Protein AF-A0A0L9VT84-F1 (afdb_monomer_lite)

Radius of gyration: 63.72 Å; chains: 1; bounding box: 113×49×212 Å

Secondary structure (DSSP, 8-state):
----------PPPPP----------------------------------PPPS----------------------------------PPPP---------TT---TTS-HHHHHHHHHHHHHHHHHHHHHHHHHHHHHHHHHHHHHHHHHHHHHHHHHHHHHHHHHHHHHHHHHHHHHHHHHHHHHHHHHHHHHHHHHHHHHHHHHHHHHHHHHHHHHHHHHHHHHHHHHHHHHHHHHHHHHHHHHHHHHHHHHHHHHHHHHHTT--

Foldseek 3Di:
DDDDDDDDDDDDDDDDPPDDDDDPPPDDDDDDDDDDDDDDDDDDDDDDDDDDDDDPPPPPVDPPPPPPPDPPPPPPDPPPPPPVPPCPDPPPPPPVPPPPVPPPDPPDDVVNVVVVVVVVVVVVVVVVVVVVVVVVVVVVVVVVVVVVVVVVVVVVVVVVVVVVVVVVVVVVVVVVVVVVVVVVVVVVVVVVVVVVVVVVVVVVVVVVVVVVVVVVVVVVVVVVVVVVVVVVVVVVVVVVVVVVVVVVVVVVVVVVVVVVVVVVVDD

pLDDT: mean 76.42, std 23.3, range [37.75, 98.81]

Organism: Phaseolus angularis (NCBI:txid3914)

Structure (mmCIF, N/CA/C/O backbone):
data_AF-A0A0L9VT84-F1
#
_entry.id   AF-A0A0L9VT84-F1
#
loop_
_atom_site.group_PDB
_atom_site.id
_atom_site.type_symbol
_atom_site.label_atom_id
_atom_site.label_alt_id
_atom_site.label_comp_id
_atom_site.label_asym_id
_atom_site.label_entity_id
_atom_site.label_seq_id
_atom_site.pdbx_PDB_ins_code
_atom_site.Cartn_x
_atom_site.Cartn_y
_atom_site.Cartn_z
_atom_site.occupancy
_atom_site.B_iso_or_equiv
_atom_site.auth_seq_id
_atom_site.auth_comp_id
_atom_site.auth_asym_id
_atom_site.auth_atom_id
_atom_site.pdbx_PDB_model_num
ATOM 1 N N . MET A 1 1 ? 41.667 -3.125 53.172 1.00 40.94 1 MET A N 1
ATOM 2 C CA . MET A 1 1 ? 42.489 -2.686 52.025 1.00 40.94 1 MET A CA 1
ATOM 3 C C . MET A 1 1 ? 41.874 -3.314 50.790 1.00 40.94 1 MET A C 1
ATOM 5 O O . MET A 1 1 ? 41.832 -4.529 50.746 1.00 40.94 1 MET A O 1
ATOM 9 N N . THR A 1 2 ? 41.295 -2.641 49.812 1.00 47.47 2 THR A N 1
ATOM 10 C CA . THR A 1 2 ? 41.000 -1.229 49.536 1.00 47.47 2 THR A CA 1
ATOM 11 C C . THR A 1 2 ? 39.891 -1.288 48.487 1.00 47.47 2 THR A C 1
ATOM 13 O O . THR A 1 2 ? 39.959 -2.118 47.582 1.00 47.47 2 THR A O 1
ATOM 16 N N . GLU A 1 3 ? 38.883 -0.442 48.647 1.00 54.06 3 GLU A N 1
ATOM 17 C CA . GLU A 1 3 ? 37.798 -0.213 47.695 1.00 54.06 3 GLU A CA 1
ATOM 18 C C . GLU A 1 3 ? 38.347 0.315 46.366 1.00 54.06 3 GLU A C 1
ATOM 20 O O . GLU A 1 3 ? 39.342 1.043 46.375 1.00 54.06 3 GLU A O 1
ATOM 25 N N . LYS A 1 4 ? 37.663 0.020 45.253 1.00 56.53 4 LYS A N 1
ATOM 26 C CA . LYS A 1 4 ? 37.515 0.967 44.140 1.00 56.53 4 LYS A CA 1
ATOM 27 C C . LYS A 1 4 ? 36.157 0.786 43.469 1.00 56.53 4 LYS A C 1
ATOM 29 O O . LYS A 1 4 ? 35.884 -0.227 42.830 1.00 56.53 4 LYS A O 1
ATOM 34 N N . GLU A 1 5 ? 35.335 1.799 43.694 1.00 53.28 5 GLU A N 1
ATOM 35 C CA . GLU A 1 5 ? 34.178 2.195 42.908 1.00 53.28 5 GLU A CA 1
ATOM 36 C C . GLU A 1 5 ? 34.637 2.639 41.511 1.00 53.28 5 GLU A C 1
ATOM 38 O O . GLU A 1 5 ? 35.676 3.287 41.391 1.00 53.28 5 GLU A O 1
ATOM 43 N N . ASP A 1 6 ? 33.846 2.345 40.480 1.00 57.50 6 ASP A N 1
ATOM 44 C CA . ASP A 1 6 ? 33.900 3.078 39.213 1.00 57.50 6 ASP A CA 1
ATOM 45 C C . ASP A 1 6 ? 32.472 3.477 38.827 1.00 57.50 6 ASP A C 1
ATOM 47 O O . ASP A 1 6 ? 31.636 2.657 38.436 1.00 57.50 6 ASP A O 1
ATOM 51 N N . GLN A 1 7 ? 32.196 4.768 39.011 1.00 49.19 7 GLN A N 1
ATOM 52 C CA . GLN A 1 7 ? 31.015 5.460 38.521 1.00 49.19 7 GLN A CA 1
ATOM 53 C C . GLN A 1 7 ? 31.288 5.911 37.084 1.00 49.19 7 GLN A C 1
ATOM 55 O O . GLN A 1 7 ? 32.148 6.752 36.837 1.00 49.19 7 GLN A O 1
ATOM 60 N N . GLY A 1 8 ? 30.544 5.355 36.130 1.00 55.38 8 GLY A N 1
ATOM 61 C CA . GLY A 1 8 ? 30.508 5.821 34.747 1.00 55.38 8 GLY A CA 1
ATOM 62 C C . GLY A 1 8 ? 29.201 6.551 34.465 1.00 55.38 8 GLY A C 1
ATOM 63 O O . GLY A 1 8 ? 28.243 5.942 33.994 1.00 55.38 8 GLY A O 1
ATOM 64 N N . GLU A 1 9 ? 29.156 7.851 34.753 1.00 48.75 9 GLU A N 1
ATOM 65 C CA . GLU A 1 9 ? 28.099 8.756 34.297 1.00 48.75 9 GLU A CA 1
ATOM 66 C C . GLU A 1 9 ? 28.236 8.992 32.782 1.00 48.75 9 GLU A C 1
ATOM 68 O O . GLU A 1 9 ? 29.100 9.742 32.331 1.00 48.75 9 GLU A O 1
ATOM 73 N N . SER A 1 10 ? 27.366 8.385 31.968 1.00 56.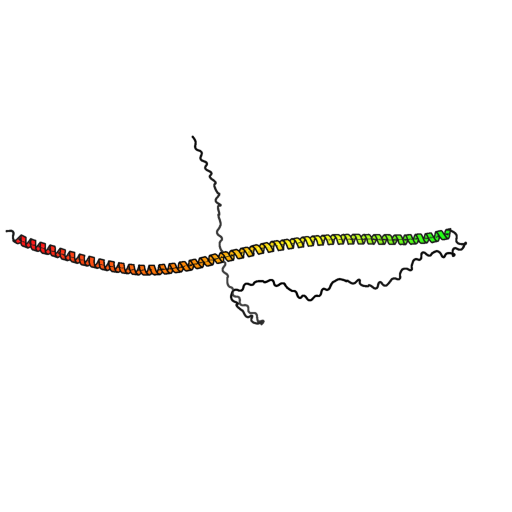28 10 SER A N 1
ATOM 74 C CA . SER A 1 10 ? 27.181 8.802 30.572 1.00 56.28 10 SER A CA 1
ATOM 75 C C . SER A 1 10 ? 25.958 9.711 30.469 1.00 56.28 10 SER A C 1
ATOM 77 O O . SER A 1 10 ? 24.818 9.254 30.363 1.00 56.28 10 SER A O 1
ATOM 79 N N . SER A 1 11 ? 26.211 11.017 30.510 1.00 56.75 11 SER A N 1
ATOM 80 C CA . SER A 1 11 ? 25.236 12.057 30.182 1.00 56.75 11 SER A CA 1
ATOM 81 C C . SER A 1 11 ? 24.793 11.935 28.720 1.00 56.75 11 SER A C 1
ATOM 83 O O . SER A 1 11 ? 25.595 12.095 27.802 1.00 56.75 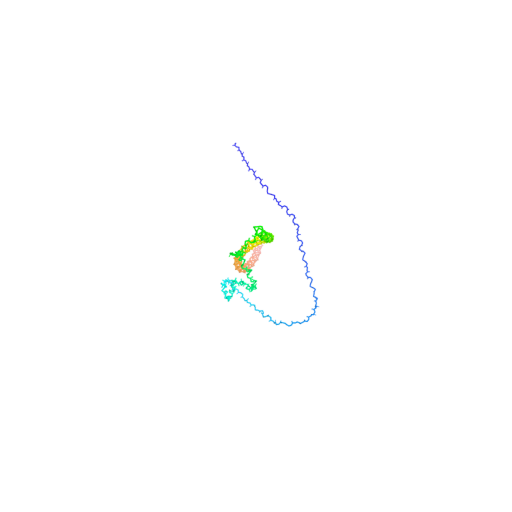11 SER A O 1
ATOM 85 N N . LEU A 1 12 ? 23.502 11.678 28.501 1.00 59.34 12 LEU A N 1
ATOM 86 C CA . LEU A 1 12 ? 22.856 11.822 27.197 1.00 59.34 12 LEU A CA 1
ATOM 87 C C . LEU A 1 12 ? 22.362 13.272 27.032 1.00 59.34 12 LEU A C 1
ATOM 89 O O . LEU A 1 12 ? 21.699 13.787 27.935 1.00 59.34 12 LEU A O 1
ATOM 93 N N . PRO A 1 13 ? 22.634 13.943 25.900 1.00 64.75 13 PRO A N 1
ATOM 94 C CA . PRO A 1 13 ? 22.128 15.285 25.657 1.00 64.75 13 PRO A CA 1
ATOM 95 C C . PRO A 1 13 ? 20.633 15.246 25.309 1.00 64.75 13 PRO A C 1
ATOM 97 O O . PRO A 1 13 ? 20.209 14.569 24.372 1.00 64.75 13 PRO A O 1
ATOM 100 N N . ILE A 1 14 ? 19.839 16.014 26.055 1.00 57.47 14 ILE A N 1
ATOM 101 C CA . ILE A 1 14 ? 18.429 16.293 25.763 1.00 57.47 14 ILE A CA 1
ATOM 102 C C . ILE A 1 14 ? 18.371 17.267 24.570 1.00 57.47 14 ILE A C 1
ATOM 104 O O . ILE A 1 14 ? 18.898 18.377 24.679 1.00 57.47 14 ILE A O 1
ATOM 108 N N . PRO A 1 15 ? 17.732 16.920 23.436 1.00 59.56 15 PRO A N 1
ATOM 109 C CA . PRO A 1 15 ? 17.517 17.873 22.358 1.00 59.56 15 PRO A CA 1
ATOM 110 C C . PRO A 1 15 ? 16.433 18.884 22.751 1.00 59.56 15 PRO A C 1
ATOM 112 O O . PRO A 1 15 ? 15.277 18.548 23.007 1.00 59.56 15 PRO A O 1
ATOM 115 N N . ASN A 1 16 ? 16.836 20.150 22.780 1.00 54.41 16 ASN A N 1
ATOM 116 C CA . ASN A 1 16 ? 15.999 21.310 23.045 1.00 54.41 16 ASN A CA 1
ATOM 117 C C . ASN A 1 16 ? 15.112 21.592 21.814 1.00 54.41 16 ASN A C 1
ATOM 119 O O . ASN A 1 16 ? 15.542 22.241 20.860 1.00 54.41 16 ASN A O 1
ATOM 123 N N . VAL A 1 17 ? 13.886 21.059 21.792 1.00 54.78 17 VAL A N 1
ATOM 124 C CA . VAL A 1 17 ? 12.920 21.289 20.703 1.00 54.78 17 VAL A CA 1
ATOM 125 C C . VAL A 1 17 ? 12.057 22.507 21.035 1.00 54.78 17 VAL A C 1
ATOM 127 O O . VAL A 1 17 ? 10.928 22.397 21.505 1.00 54.78 17 VAL A O 1
ATOM 130 N N . ALA A 1 18 ? 12.584 23.697 20.746 1.00 55.84 18 ALA A N 1
ATOM 131 C CA . ALA A 1 18 ? 11.790 24.915 20.604 1.00 55.84 18 ALA A CA 1
ATOM 132 C C . ALA A 1 18 ? 11.052 24.884 19.249 1.00 55.84 18 ALA A C 1
ATOM 134 O O . ALA A 1 18 ? 11.430 25.546 18.283 1.00 55.84 18 ALA A O 1
ATOM 135 N N . GLY A 1 19 ? 10.013 24.051 19.161 1.00 51.06 19 GLY A N 1
ATOM 136 C CA . GLY A 1 19 ? 9.151 23.914 17.990 1.00 51.06 19 GLY A CA 1
ATOM 137 C C . GLY A 1 19 ? 7.940 24.838 18.076 1.00 51.06 19 GLY A C 1
ATOM 138 O O . GLY A 1 19 ? 6.971 24.547 18.770 1.00 51.06 19 GLY A O 1
ATOM 139 N N . LYS A 1 20 ? 8.002 25.955 17.348 1.00 59.91 20 LYS A N 1
ATOM 140 C CA . LYS A 1 20 ? 6.884 26.857 17.032 1.00 59.91 20 LYS A CA 1
ATOM 141 C C . LYS A 1 20 ? 5.659 26.054 16.565 1.00 59.91 20 LYS A C 1
ATOM 143 O O . LYS A 1 20 ? 5.754 25.288 15.608 1.00 59.91 20 LYS A O 1
ATOM 148 N N . ALA A 1 21 ? 4.513 26.260 17.212 1.00 53.66 21 ALA A N 1
ATOM 149 C CA . ALA A 1 21 ? 3.240 25.681 16.796 1.00 53.66 21 ALA A CA 1
ATOM 150 C C . ALA A 1 21 ? 2.869 26.142 15.368 1.00 53.66 21 ALA A C 1
ATOM 152 O O . ALA A 1 21 ? 2.892 27.349 15.105 1.00 53.66 21 ALA A O 1
ATOM 153 N N . PRO A 1 22 ? 2.507 25.235 14.444 1.00 59.41 22 PRO A N 1
ATOM 154 C CA . PRO A 1 22 ? 1.945 25.628 13.160 1.00 59.41 22 PRO A CA 1
ATOM 155 C C . PRO A 1 22 ? 0.507 26.122 13.355 1.00 59.41 22 PRO A C 1
ATOM 157 O O . PRO A 1 22 ? -0.393 25.372 13.733 1.00 59.41 22 PRO A O 1
ATOM 160 N N . THR A 1 23 ? 0.288 27.405 13.082 1.00 59.47 23 THR A N 1
ATOM 161 C CA . THR A 1 23 ? -1.037 27.998 12.908 1.00 59.47 23 THR A CA 1
ATOM 162 C C . THR A 1 23 ? -1.707 27.379 11.680 1.00 59.47 23 THR A C 1
ATOM 164 O O . THR A 1 23 ? -1.393 27.706 10.536 1.00 59.47 23 THR A O 1
ATOM 167 N N . LEU A 1 24 ? -2.645 26.458 11.914 1.00 49.38 24 LEU A N 1
ATOM 168 C CA . LEU A 1 24 ? -3.577 25.969 10.899 1.00 49.38 24 LEU A CA 1
ATOM 169 C C . LEU A 1 24 ? -4.553 27.095 10.530 1.00 49.38 24 LEU A C 1
ATOM 171 O O . LEU A 1 24 ? -5.593 27.274 11.161 1.00 49.38 24 LEU A O 1
ATOM 175 N N . ASN A 1 25 ? -4.211 27.856 9.491 1.00 53.22 25 ASN A N 1
ATOM 176 C CA . ASN A 1 25 ? -5.141 28.756 8.818 1.00 53.22 25 ASN A CA 1
ATOM 177 C C . ASN A 1 25 ? -6.172 27.924 8.040 1.00 53.22 25 ASN A C 1
ATOM 179 O O . ASN A 1 25 ? -5.947 27.542 6.893 1.00 53.22 25 ASN A O 1
ATOM 183 N N . TYR A 1 26 ? -7.318 27.656 8.664 1.00 41.22 26 TYR A N 1
ATOM 184 C CA . TYR A 1 26 ? -8.520 27.217 7.960 1.00 41.22 26 TYR A CA 1
ATOM 185 C C . TYR A 1 26 ? -9.081 28.398 7.159 1.00 41.22 26 TYR A C 1
ATOM 187 O O . TYR A 1 26 ? -9.847 29.214 7.669 1.00 41.22 26 TYR A O 1
ATOM 195 N N . ALA A 1 27 ? -8.686 28.504 5.891 1.00 48.81 27 ALA A N 1
ATOM 196 C CA . ALA A 1 27 ? -9.360 29.371 4.936 1.00 48.81 27 ALA A CA 1
ATOM 197 C C . ALA A 1 27 ? -10.709 28.739 4.558 1.00 48.81 27 ALA A C 1
ATOM 199 O O . ALA A 1 27 ? -10.770 27.681 3.931 1.00 48.81 27 ALA A O 1
ATOM 200 N N . ALA A 1 28 ? -11.796 29.389 4.970 1.00 52.03 28 ALA A N 1
ATOM 201 C CA . ALA A 1 28 ? -13.154 29.030 4.592 1.00 52.03 28 ALA A CA 1
ATOM 202 C C . ALA A 1 28 ? -13.353 29.168 3.066 1.00 52.03 28 ALA A C 1
ATOM 204 O O . ALA A 1 28 ? -13.045 30.228 2.510 1.00 52.03 28 ALA A O 1
ATOM 205 N N . PRO A 1 29 ? -13.902 28.159 2.367 1.00 54.06 29 PRO A N 1
ATOM 206 C CA . PRO A 1 29 ? -14.265 28.312 0.966 1.00 54.06 29 PRO A CA 1
ATOM 207 C C . PRO A 1 29 ? -15.523 29.182 0.854 1.00 54.06 29 PRO A C 1
ATOM 209 O O . PRO A 1 29 ? -16.624 28.785 1.238 1.00 54.06 29 PRO A O 1
ATOM 212 N N . THR A 1 30 ? -15.363 30.390 0.313 1.00 58.94 30 THR A N 1
ATOM 213 C CA . THR A 1 30 ? -16.489 31.250 -0.059 1.00 58.94 30 THR A CA 1
ATOM 214 C C . THR A 1 30 ? -17.121 30.723 -1.346 1.00 58.94 30 THR A C 1
ATOM 216 O O . THR A 1 30 ? -16.556 30.793 -2.434 1.00 58.94 30 THR A O 1
ATOM 219 N N . ASN A 1 31 ? -18.321 30.166 -1.200 1.00 46.00 31 ASN A N 1
ATOM 220 C CA . ASN A 1 31 ? -19.194 29.757 -2.291 1.00 46.00 31 ASN A CA 1
ATOM 221 C C . ASN A 1 31 ? -19.713 31.007 -3.023 1.00 46.00 31 ASN A C 1
ATOM 223 O O . ASN A 1 31 ? -20.596 31.705 -2.522 1.00 46.00 31 ASN A O 1
ATOM 227 N N . LYS A 1 32 ? -19.153 31.304 -4.200 1.00 55.12 32 LYS A N 1
ATOM 228 C CA . LYS A 1 32 ? -19.725 32.269 -5.145 1.00 55.12 32 LYS A CA 1
ATOM 229 C C . LYS A 1 32 ? -20.396 31.510 -6.280 1.00 55.12 32 LYS A C 1
ATOM 231 O O . LYS A 1 32 ? -19.765 31.040 -7.219 1.00 55.12 32 LYS A O 1
ATOM 236 N N . ASN A 1 33 ? -21.709 31.422 -6.140 1.00 42.03 33 ASN A N 1
ATOM 237 C CA . ASN A 1 33 ? -22.661 30.966 -7.132 1.00 42.03 33 ASN A CA 1
ATOM 238 C C . ASN A 1 33 ? -22.759 32.034 -8.241 1.00 42.03 33 ASN A C 1
ATOM 240 O O . ASN A 1 33 ? -23.402 33.066 -8.050 1.00 42.03 33 ASN A O 1
ATOM 244 N N . THR A 1 34 ? -22.126 31.815 -9.394 1.00 45.22 34 THR A N 1
ATOM 245 C CA . THR A 1 34 ? -22.374 32.603 -10.612 1.00 45.22 34 THR A CA 1
ATOM 246 C C . THR A 1 34 ? -22.976 31.717 -11.692 1.00 45.22 34 THR A C 1
ATOM 248 O O . THR A 1 34 ? -22.346 30.860 -12.303 1.00 45.22 34 THR A O 1
ATOM 251 N N . LYS A 1 35 ? -24.267 31.965 -11.888 1.00 47.44 35 LYS A N 1
ATOM 252 C CA . LYS A 1 35 ? -25.167 31.419 -12.893 1.00 47.44 35 LYS A CA 1
ATOM 253 C C . LYS A 1 35 ? -24.761 31.953 -14.272 1.00 47.44 35 LYS A C 1
ATOM 255 O O . LYS A 1 35 ? -24.997 33.122 -14.557 1.00 47.44 35 LYS A O 1
ATOM 260 N N . ALA A 1 36 ? -24.203 31.106 -15.132 1.00 44.53 36 ALA A N 1
ATOM 261 C CA . ALA A 1 36 ? -24.077 31.387 -16.560 1.00 44.53 36 ALA A CA 1
ATOM 262 C C . ALA A 1 36 ? -24.663 30.223 -17.365 1.00 44.53 36 ALA A C 1
ATOM 264 O O . ALA A 1 36 ? -24.246 29.074 -17.276 1.00 44.53 36 ALA A O 1
ATOM 265 N N . ARG A 1 37 ? -25.716 30.579 -18.092 1.00 39.16 37 ARG A N 1
ATOM 266 C CA . ARG A 1 37 ? -26.557 29.776 -18.967 1.00 39.16 37 ARG A CA 1
ATOM 267 C C . ARG A 1 37 ? -25.895 29.718 -20.342 1.00 39.16 37 ARG A C 1
ATOM 269 O O . ARG A 1 37 ? -25.841 30.751 -21.001 1.00 39.16 37 ARG A O 1
ATOM 276 N N . THR A 1 38 ? -25.522 28.529 -20.806 1.00 42.88 38 THR A N 1
ATOM 277 C CA . THR A 1 38 ? -25.255 28.280 -22.231 1.00 42.88 38 THR A CA 1
ATOM 278 C C . THR A 1 38 ? -25.783 26.901 -22.613 1.00 42.88 38 THR A C 1
ATOM 280 O O . THR A 1 38 ? -25.808 25.979 -21.803 1.00 42.88 38 THR A O 1
ATOM 283 N N . LYS A 1 39 ? -26.335 26.842 -23.820 1.00 48.00 39 LYS A N 1
ATOM 284 C CA . LYS A 1 39 ? -27.316 25.882 -24.320 1.00 48.00 39 LYS A CA 1
ATOM 285 C C . LYS A 1 39 ? -26.689 24.552 -24.763 1.00 48.00 39 LYS A C 1
ATOM 287 O O . LYS A 1 39 ? -25.594 24.540 -25.307 1.00 48.00 39 LYS A O 1
ATOM 292 N N . GLU A 1 40 ? -27.458 23.491 -24.523 1.00 38.06 40 GLU A N 1
ATOM 293 C CA . GLU A 1 40 ? -27.625 22.230 -25.265 1.00 38.06 40 GLU A CA 1
ATOM 294 C C . GLU A 1 40 ? -26.543 21.783 -26.264 1.00 38.06 40 GLU A C 1
ATOM 296 O O . GLU A 1 40 ? -26.354 22.374 -27.323 1.00 38.06 40 GLU A O 1
ATOM 301 N N . THR A 1 41 ? -26.002 20.584 -26.033 1.00 39.09 41 THR A N 1
ATOM 302 C CA . THR A 1 41 ? -25.915 19.556 -27.081 1.00 39.09 41 THR A CA 1
ATOM 303 C C . THR A 1 41 ? -26.145 18.181 -26.450 1.00 39.09 41 THR A C 1
ATOM 305 O O . THR A 1 41 ? -25.599 17.850 -25.400 1.00 39.09 41 THR A O 1
ATOM 308 N N . VAL A 1 42 ? -27.041 17.431 -27.078 1.00 46.62 42 VAL A N 1
ATOM 309 C CA . VAL A 1 42 ? -27.599 16.142 -26.671 1.00 46.62 42 VAL A CA 1
ATOM 310 C C . VAL A 1 42 ? -26.571 15.020 -26.848 1.00 46.62 42 VAL A C 1
ATOM 312 O O . VAL A 1 42 ? -26.078 14.815 -27.952 1.00 46.62 42 VAL A O 1
ATOM 315 N N . ALA A 1 43 ? -26.313 14.250 -25.786 1.00 37.75 43 ALA A N 1
ATOM 316 C CA . ALA A 1 43 ? -25.759 12.898 -25.870 1.00 37.75 43 ALA A CA 1
ATOM 317 C C . ALA A 1 43 ? -26.265 12.044 -24.687 1.00 37.75 43 ALA A C 1
ATOM 319 O O . ALA A 1 43 ? -25.990 12.327 -23.527 1.00 37.75 43 ALA A O 1
ATOM 320 N N . THR A 1 44 ? -27.075 11.047 -25.046 1.00 53.34 44 THR A N 1
ATOM 321 C CA . THR A 1 44 ? -27.494 9.796 -24.374 1.00 53.34 44 THR A CA 1
ATOM 322 C C . THR A 1 44 ? -27.073 9.487 -22.917 1.00 53.34 44 THR A C 1
ATOM 324 O O . THR A 1 44 ? -25.900 9.605 -22.569 1.00 53.34 44 THR A O 1
ATOM 327 N N . PRO A 1 45 ? -27.989 8.945 -22.080 1.00 48.25 45 PRO A N 1
ATOM 328 C CA . PRO A 1 45 ? -27.714 8.617 -20.681 1.00 48.25 45 PRO A CA 1
ATOM 329 C C . PRO A 1 45 ? -26.910 7.315 -20.514 1.00 48.25 45 PRO A C 1
ATOM 331 O O . PRO A 1 45 ? -27.387 6.220 -20.816 1.00 48.25 45 PRO A O 1
ATOM 334 N N . SER A 1 46 ? -25.707 7.429 -19.947 1.00 40.88 46 SER A N 1
ATOM 335 C CA . SER A 1 46 ? -24.921 6.287 -19.472 1.00 40.88 46 SER A CA 1
ATOM 336 C C . SER A 1 46 ? -25.540 5.689 -18.208 1.00 40.88 46 SER A C 1
ATOM 338 O O . SER A 1 46 ? -25.675 6.333 -17.168 1.00 40.88 46 SER A O 1
ATOM 340 N N . LYS A 1 47 ? -25.915 4.418 -18.323 1.00 50.41 47 LYS A N 1
ATOM 341 C CA . LYS A 1 47 ? -26.475 3.558 -17.281 1.00 50.41 47 LYS A CA 1
ATOM 342 C C . LYS A 1 47 ? -25.411 3.298 -16.202 1.00 50.41 47 LYS A C 1
ATOM 344 O O . LYS A 1 47 ? -24.418 2.628 -16.465 1.00 50.41 47 LYS A O 1
ATOM 349 N N . ILE A 1 48 ? -25.614 3.816 -14.989 1.00 44.62 48 ILE A N 1
ATOM 350 C CA . ILE A 1 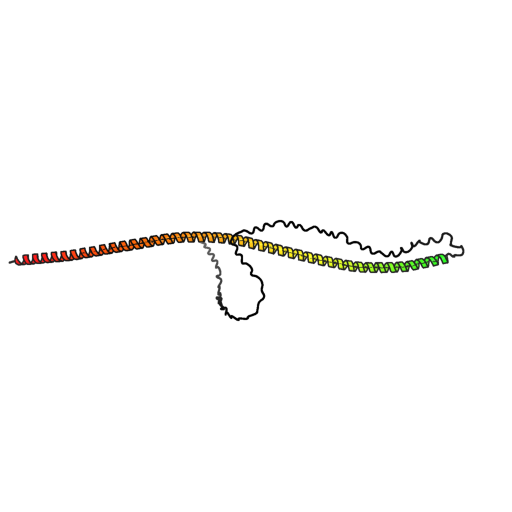48 ? -24.792 3.481 -13.816 1.00 44.62 48 ILE A CA 1
ATOM 351 C C . ILE A 1 48 ? -25.158 2.059 -13.382 1.00 44.62 48 ILE A C 1
ATOM 353 O O . ILE A 1 48 ? -26.211 1.834 -12.787 1.00 44.62 48 ILE A O 1
ATOM 357 N N . ILE A 1 49 ? -24.288 1.095 -13.681 1.00 40.31 49 ILE A N 1
ATOM 358 C CA . ILE A 1 49 ? -24.337 -0.242 -13.088 1.00 40.31 49 ILE A CA 1
ATOM 359 C C . ILE A 1 49 ? -23.443 -0.210 -11.846 1.00 40.31 49 ILE A C 1
ATOM 361 O O . ILE A 1 49 ? -22.221 -0.144 -11.944 1.00 40.31 49 ILE A O 1
ATOM 365 N N . ARG A 1 50 ? -24.068 -0.235 -10.665 1.00 40.44 50 ARG A N 1
ATOM 366 C CA . ARG A 1 50 ? -23.421 -0.667 -9.421 1.00 40.44 50 ARG A CA 1
ATOM 367 C C . ARG A 1 50 ? -23.240 -2.183 -9.501 1.00 40.44 50 ARG A C 1
ATOM 369 O O . ARG A 1 50 ? -24.242 -2.889 -9.570 1.00 40.44 50 ARG A O 1
ATOM 376 N N . THR A 1 51 ? -22.009 -2.677 -9.441 1.00 42.59 51 THR A N 1
ATOM 377 C CA . THR A 1 51 ? -21.739 -4.082 -9.109 1.00 42.59 51 THR A CA 1
ATOM 378 C C . THR A 1 51 ? -21.331 -4.198 -7.637 1.00 42.59 51 THR A C 1
ATOM 380 O O . THR A 1 51 ? -20.618 -3.330 -7.122 1.00 42.59 51 THR A O 1
ATOM 383 N N . PRO A 1 52 ? -21.812 -5.223 -6.916 1.00 52.38 52 PRO A N 1
ATOM 384 C CA . PRO A 1 52 ? -21.359 -5.520 -5.572 1.00 52.38 52 PRO A CA 1
ATOM 385 C C . PRO A 1 52 ? -20.074 -6.357 -5.620 1.00 52.38 52 PRO A C 1
ATOM 387 O O . PRO A 1 52 ? -19.920 -7.224 -6.465 1.00 52.38 52 PRO A O 1
ATOM 390 N N . SER A 1 53 ? -19.198 -6.093 -4.653 1.00 45.22 53 SER A N 1
ATOM 391 C CA . SER A 1 53 ? -18.469 -7.093 -3.867 1.00 45.22 53 SER A CA 1
ATOM 392 C C . SER A 1 53 ? -17.805 -8.281 -4.584 1.00 45.22 53 SER A C 1
ATOM 394 O O . SER A 1 53 ? -18.462 -9.237 -4.968 1.00 45.22 53 SER A O 1
ATOM 396 N N . SER A 1 54 ? -16.475 -8.310 -4.458 1.00 51.25 54 SER A N 1
ATOM 397 C CA . SER A 1 54 ? -15.667 -9.526 -4.308 1.00 51.25 54 SER A CA 1
ATOM 398 C C . SER A 1 54 ? -15.685 -10.512 -5.473 1.00 51.25 54 SER A C 1
ATOM 400 O O . SER A 1 54 ? -16.242 -11.594 -5.351 1.00 51.25 54 SER A O 1
ATOM 402 N N . GLU A 1 55 ? -14.889 -10.222 -6.493 1.00 40.38 55 GLU A N 1
ATOM 403 C CA . GLU A 1 55 ? -14.216 -11.265 -7.261 1.00 40.38 55 GLU A CA 1
ATOM 404 C C . GLU A 1 55 ? -12.761 -10.831 -7.442 1.00 40.38 55 GLU A C 1
ATOM 406 O O . GLU A 1 55 ? -12.467 -9.711 -7.866 1.00 40.38 55 GLU A O 1
ATOM 411 N N . MET A 1 56 ? -11.844 -11.697 -7.006 1.00 41.88 56 MET A N 1
ATOM 412 C CA . MET A 1 56 ? -10.430 -11.598 -7.337 1.00 41.88 56 MET A CA 1
ATOM 413 C C . MET A 1 56 ? -10.320 -11.467 -8.854 1.00 41.88 56 MET A C 1
ATOM 415 O O . MET A 1 56 ? -10.667 -12.398 -9.578 1.00 41.88 56 MET A O 1
ATOM 419 N N . ILE A 1 57 ? -9.789 -10.346 -9.338 1.00 37.91 57 ILE A N 1
ATOM 420 C CA . ILE A 1 57 ? -9.240 -10.304 -10.689 1.00 37.91 57 ILE A CA 1
ATOM 421 C C . ILE A 1 57 ? -7.942 -11.111 -10.621 1.00 37.91 57 ILE A C 1
ATOM 423 O O . ILE A 1 57 ? -6.864 -10.578 -10.363 1.00 37.91 57 ILE A O 1
ATOM 427 N N . VAL A 1 58 ? -8.065 -12.426 -10.789 1.00 42.47 58 VAL A N 1
ATOM 428 C CA . VAL A 1 58 ? -6.958 -13.259 -11.241 1.00 42.47 58 VAL A CA 1
ATOM 429 C C . VAL A 1 58 ? -6.675 -12.772 -12.655 1.00 42.47 58 VAL A C 1
ATOM 431 O O . VAL A 1 58 ? -7.401 -13.094 -13.592 1.00 42.47 58 VAL A O 1
ATOM 434 N N . ILE A 1 59 ? -5.656 -11.926 -12.808 1.00 40.28 59 ILE A N 1
ATOM 435 C CA . ILE A 1 59 ? -5.050 -11.694 -14.118 1.00 40.28 59 ILE A CA 1
ATOM 436 C C . ILE A 1 59 ? -4.282 -12.977 -14.427 1.00 40.28 59 ILE A C 1
ATOM 438 O O . ILE A 1 59 ? -3.077 -13.079 -14.214 1.00 40.28 59 ILE A O 1
ATOM 442 N N . GLU A 1 60 ? -5.018 -13.996 -14.859 1.00 37.97 60 GLU A N 1
ATOM 443 C CA . GLU A 1 60 ? -4.458 -15.105 -15.601 1.00 37.97 60 GLU A CA 1
ATOM 444 C C . GLU A 1 60 ? -3.975 -14.479 -16.906 1.00 37.97 60 GLU A C 1
ATOM 446 O O . GLU A 1 60 ? -4.762 -14.116 -17.782 1.00 37.97 60 GLU A O 1
ATOM 451 N N . THR A 1 61 ? -2.669 -14.228 -16.989 1.00 47.97 61 THR A N 1
ATOM 452 C CA . THR A 1 61 ? -2.001 -13.872 -18.235 1.00 47.97 61 THR A CA 1
ATOM 453 C C . THR A 1 61 ? -2.137 -15.063 -19.170 1.00 47.97 61 THR A C 1
ATOM 455 O O . THR A 1 61 ? -1.240 -15.901 -19.263 1.00 47.97 61 THR A O 1
ATOM 458 N N . ALA A 1 62 ? -3.292 -15.161 -19.830 1.00 39.88 62 ALA A N 1
ATOM 459 C CA . ALA A 1 62 ? -3.477 -16.039 -20.960 1.00 39.88 62 ALA A CA 1
ATOM 460 C C . ALA A 1 62 ? -2.349 -15.724 -21.950 1.00 39.88 62 ALA A C 1
ATOM 462 O O . ALA A 1 62 ? -2.115 -14.546 -22.253 1.00 39.88 62 ALA A O 1
ATOM 463 N N . PRO A 1 63 ? -1.623 -16.739 -22.442 1.00 48.09 63 PRO A N 1
ATOM 464 C CA . PRO A 1 63 ? -0.635 -16.518 -23.473 1.00 48.09 63 PRO A CA 1
ATOM 465 C C . PRO A 1 63 ? -1.399 -15.957 -24.664 1.00 48.09 63 PRO A C 1
ATOM 467 O O . PRO A 1 63 ? -2.296 -16.619 -25.189 1.00 48.09 63 PRO A O 1
ATOM 470 N N . LEU A 1 64 ? -1.094 -14.717 -25.046 1.00 40.62 64 LEU A N 1
ATOM 471 C CA . LEU A 1 64 ? -1.534 -14.130 -26.302 1.00 40.62 64 LEU A CA 1
ATOM 472 C C . LEU A 1 64 ? -1.025 -15.042 -27.420 1.00 40.62 64 LEU A C 1
ATOM 474 O O . LEU A 1 64 ? 0.091 -14.922 -27.910 1.00 40.62 64 LEU A O 1
ATOM 478 N N . HIS A 1 65 ? -1.868 -15.989 -27.808 1.00 47.75 65 HIS A N 1
ATOM 479 C CA . HIS A 1 65 ? -1.834 -16.627 -29.101 1.00 47.75 65 HIS A CA 1
ATOM 480 C C . HIS A 1 65 ? -2.342 -15.563 -30.066 1.00 47.75 65 HIS A C 1
ATOM 482 O O . HIS A 1 65 ? -3.502 -15.555 -30.481 1.00 47.75 65 HIS A O 1
ATOM 488 N N . GLU A 1 66 ? -1.449 -14.621 -30.376 1.00 46.03 66 GLU A N 1
ATOM 489 C CA . GLU A 1 66 ? -1.523 -13.819 -31.581 1.00 46.03 66 GLU A CA 1
ATOM 490 C C . GLU A 1 66 ? -1.625 -14.800 -32.751 1.00 46.03 66 GLU A C 1
ATOM 492 O O . GLU A 1 66 ? -0.641 -15.261 -33.323 1.00 46.03 66 GLU A O 1
ATOM 497 N N . LYS A 1 67 ? -2.861 -15.095 -33.158 1.00 54.12 67 LYS A N 1
ATOM 498 C CA . LYS A 1 67 ? -3.179 -15.402 -34.551 1.00 54.12 67 LYS A CA 1
ATOM 499 C C . LYS A 1 67 ? -3.017 -14.110 -35.354 1.00 54.12 67 LYS A C 1
ATOM 501 O O . LYS A 1 67 ? -3.960 -13.608 -35.959 1.00 54.12 67 LYS A O 1
ATOM 506 N N . GLY A 1 68 ? -1.802 -13.566 -35.334 1.00 42.56 68 GLY A N 1
ATOM 507 C CA . GLY A 1 68 ? -1.314 -12.666 -36.353 1.00 42.56 68 GLY A CA 1
ATOM 508 C C . GLY A 1 68 ? -1.177 -13.511 -37.602 1.00 42.56 68 GLY A C 1
ATOM 509 O O . GLY A 1 68 ? -0.308 -14.377 -37.696 1.00 42.56 68 GLY A O 1
ATOM 510 N N . LYS A 1 69 ? -2.116 -13.320 -38.527 1.00 46.28 69 LYS A N 1
ATOM 511 C CA . LYS A 1 69 ? -1.989 -13.792 -39.897 1.00 46.28 69 LYS A CA 1
ATOM 512 C C . LYS A 1 69 ? -0.583 -13.438 -40.367 1.00 46.28 69 LYS A C 1
ATOM 514 O O . LYS A 1 69 ? -0.184 -12.277 -40.351 1.00 46.28 69 LYS A O 1
ATOM 519 N N . VAL A 1 70 ? 0.138 -14.490 -40.716 1.00 52.91 70 VAL A N 1
ATOM 520 C CA . VAL A 1 70 ? 1.405 -14.470 -41.422 1.00 52.91 70 VAL A CA 1
ATOM 521 C C . VAL A 1 70 ? 1.272 -13.519 -42.603 1.00 52.91 70 VAL A C 1
ATOM 523 O O . VAL A 1 70 ? 0.646 -13.860 -43.595 1.00 52.91 70 VAL A O 1
ATOM 526 N N . ASP A 1 71 ? 1.895 -12.357 -42.482 1.00 41.53 71 ASP A N 1
ATOM 527 C CA . ASP A 1 71 ? 2.602 -11.735 -43.587 1.00 41.53 71 ASP A CA 1
ATOM 528 C C . ASP A 1 71 ? 4.041 -11.549 -43.121 1.00 41.53 71 ASP A C 1
ATOM 530 O O . ASP A 1 71 ? 4.527 -10.458 -42.823 1.00 41.53 71 ASP A O 1
ATOM 534 N N . CYS A 1 72 ? 4.757 -12.676 -43.068 1.00 42.03 72 CYS A N 1
ATOM 535 C CA . CYS A 1 72 ? 6.192 -12.665 -43.278 1.00 42.03 72 CYS A CA 1
ATOM 536 C C . CYS A 1 72 ? 6.440 -12.187 -44.714 1.00 42.03 72 CYS A C 1
ATOM 538 O O . CYS A 1 72 ? 6.790 -12.970 -45.596 1.00 42.03 72 CYS A O 1
ATOM 540 N N . ALA A 1 73 ? 6.314 -10.879 -44.940 1.00 42.25 73 ALA A N 1
ATOM 541 C CA . ALA A 1 73 ? 7.074 -10.197 -45.967 1.00 42.25 73 ALA A CA 1
ATOM 542 C C . ALA A 1 73 ? 8.542 -10.246 -45.531 1.00 42.25 73 ALA A C 1
ATOM 544 O O . ALA A 1 73 ? 9.129 -9.298 -45.014 1.00 42.25 73 ALA A O 1
ATOM 545 N N . LEU A 1 74 ? 9.108 -11.433 -45.718 1.00 44.31 74 LEU A N 1
ATOM 546 C CA . LEU A 1 74 ? 10.505 -11.695 -45.942 1.00 44.31 74 LEU A CA 1
ATOM 547 C C . LEU A 1 74 ? 11.015 -10.606 -46.897 1.00 44.31 74 LEU A C 1
ATOM 549 O O . LEU A 1 74 ? 10.934 -10.756 -48.111 1.00 44.31 74 LEU A O 1
ATOM 553 N N . ARG A 1 75 ? 11.584 -9.510 -46.381 1.00 41.75 75 ARG A N 1
ATOM 554 C CA . ARG A 1 75 ? 12.512 -8.681 -47.163 1.00 41.75 75 ARG A CA 1
ATOM 555 C C . ARG A 1 75 ? 13.831 -9.448 -47.315 1.00 41.75 75 ARG A C 1
ATOM 557 O O . ARG A 1 75 ? 14.891 -8.986 -46.919 1.00 41.75 75 ARG A O 1
ATOM 564 N N . LYS A 1 76 ? 13.762 -10.645 -47.906 1.00 50.53 76 LYS A N 1
ATOM 565 C CA . LYS A 1 76 ? 14.803 -11.129 -48.807 1.00 50.53 76 LYS A CA 1
ATOM 566 C C . LYS A 1 76 ? 14.441 -10.567 -50.173 1.00 50.53 76 LYS A C 1
ATOM 568 O O . LYS A 1 76 ? 13.323 -10.742 -50.638 1.00 50.53 76 LYS A O 1
ATOM 573 N N . GLY A 1 77 ? 15.399 -9.902 -50.802 1.00 46.88 77 GLY A N 1
ATOM 574 C CA . GLY A 1 77 ? 15.274 -9.491 -52.193 1.00 46.88 77 GLY A CA 1
ATOM 575 C C . GLY A 1 77 ? 14.679 -8.100 -52.387 1.00 46.88 77 GLY A C 1
ATOM 576 O O . GLY A 1 77 ? 13.677 -7.941 -53.071 1.00 46.88 77 GLY A O 1
ATOM 577 N N . MET A 1 78 ? 15.383 -7.060 -51.933 1.00 41.16 78 MET A N 1
ATOM 578 C CA . MET A 1 78 ? 15.622 -5.969 -52.883 1.00 41.16 78 MET A CA 1
ATOM 579 C C . MET A 1 78 ? 16.625 -6.553 -53.885 1.00 41.16 78 MET A C 1
ATOM 581 O O . MET A 1 78 ? 17.821 -6.592 -53.634 1.00 41.16 78 MET A O 1
ATOM 585 N N . SER A 1 79 ? 16.149 -7.318 -54.871 1.00 46.66 79 SER A N 1
ATOM 586 C CA . SER A 1 79 ? 15.765 -6.750 -56.158 1.00 46.66 79 SER A CA 1
ATOM 587 C C . SER A 1 79 ? 16.861 -5.780 -56.561 1.00 46.66 79 SER A C 1
ATOM 589 O O . SER A 1 79 ? 16.758 -4.563 -56.390 1.00 46.66 79 SER A O 1
ATOM 591 N N . GLN A 1 80 ? 17.968 -6.374 -57.015 1.00 47.44 80 GLN A N 1
ATOM 592 C CA . GLN A 1 80 ? 18.807 -5.740 -58.009 1.00 47.44 80 GLN A CA 1
ATOM 593 C C . GLN A 1 80 ? 17.831 -5.206 -59.049 1.00 47.44 80 GLN A C 1
ATOM 595 O O . GLN A 1 80 ? 17.238 -5.970 -59.810 1.00 47.44 80 GLN A O 1
ATOM 600 N N . LYS A 1 81 ? 17.593 -3.892 -59.020 1.00 46.78 81 LYS A N 1
ATOM 601 C CA . LYS A 1 81 ? 17.036 -3.207 -60.168 1.00 46.78 81 LYS A CA 1
ATOM 602 C C . LYS A 1 81 ? 17.962 -3.606 -61.302 1.00 46.78 81 LYS A C 1
ATOM 604 O O . LYS A 1 81 ? 19.097 -3.141 -61.370 1.00 46.78 81 LYS A O 1
ATOM 609 N N . SER A 1 82 ? 17.471 -4.501 -62.153 1.00 50.56 82 SER A N 1
ATOM 610 C CA . SER A 1 82 ? 17.874 -4.591 -63.540 1.00 50.56 82 SER A CA 1
ATOM 611 C C . SER A 1 82 ? 17.539 -3.224 -64.128 1.00 50.56 82 SER A C 1
ATOM 613 O O . SER A 1 82 ? 16.518 -3.006 -64.773 1.00 50.56 82 SER A O 1
ATOM 615 N N . ALA A 1 83 ? 18.401 -2.247 -63.838 1.00 46.31 83 ALA A N 1
ATOM 616 C CA . ALA A 1 83 ? 18.757 -1.306 -64.857 1.00 46.31 83 ALA A CA 1
ATOM 617 C C . ALA A 1 83 ? 19.157 -2.215 -66.011 1.00 46.31 83 ALA A C 1
ATOM 619 O O . ALA A 1 83 ? 20.106 -2.996 -65.900 1.00 46.31 83 ALA A O 1
ATOM 620 N N . ARG A 1 84 ? 18.382 -2.162 -67.094 1.00 47.25 84 ARG A N 1
ATOM 621 C CA . ARG A 1 84 ? 18.978 -2.368 -68.399 1.00 47.25 84 ARG A CA 1
ATOM 622 C C . ARG A 1 84 ? 20.150 -1.403 -68.399 1.00 47.25 84 ARG A C 1
ATOM 624 O O . ARG A 1 84 ? 19.979 -0.207 -68.609 1.00 47.25 84 ARG A O 1
ATOM 631 N N . VAL A 1 85 ? 21.318 -1.926 -68.036 1.00 44.09 85 VAL A N 1
ATOM 632 C CA . VAL A 1 85 ? 22.579 -1.438 -68.535 1.00 44.09 85 VAL A CA 1
ATOM 633 C C . VAL A 1 85 ? 22.304 -1.452 -70.021 1.00 44.09 85 VAL A C 1
ATOM 635 O O . VAL A 1 85 ? 22.206 -2.515 -70.635 1.00 44.09 85 VAL A O 1
ATOM 638 N N . LEU A 1 86 ? 21.991 -0.271 -70.554 1.00 48.38 86 LEU A N 1
ATOM 639 C CA . LEU A 1 86 ? 22.256 0.028 -71.936 1.00 48.38 86 LEU A CA 1
ATOM 640 C C . LEU A 1 86 ? 23.699 -0.420 -72.070 1.00 48.38 86 LEU A C 1
ATOM 642 O O . LEU A 1 86 ? 24.595 0.202 -71.498 1.00 48.38 86 LEU A O 1
ATOM 646 N N . MET A 1 87 ? 23.856 -1.623 -72.620 1.00 45.00 87 MET A N 1
ATOM 647 C CA . MET A 1 87 ? 25.128 -2.204 -72.965 1.00 45.00 87 MET A CA 1
ATOM 648 C C . MET A 1 87 ? 25.720 -1.150 -73.877 1.00 45.00 87 MET A C 1
ATOM 650 O O . MET A 1 87 ? 25.392 -1.095 -75.060 1.00 45.00 87 MET A O 1
ATOM 654 N N . ASN A 1 88 ? 26.524 -0.252 -73.310 1.00 53.12 88 ASN A N 1
ATOM 655 C CA . ASN A 1 88 ? 27.554 0.349 -74.111 1.00 53.12 88 ASN A CA 1
ATOM 656 C C . ASN A 1 88 ? 28.278 -0.871 -74.669 1.00 53.12 88 ASN A C 1
ATOM 658 O O . ASN A 1 88 ? 28.681 -1.731 -73.871 1.00 53.12 88 ASN A O 1
ATOM 662 N N . PRO A 1 89 ? 28.279 -1.032 -76.004 1.00 65.38 89 PRO A N 1
ATOM 663 C CA . PRO A 1 89 ? 28.882 -2.190 -76.627 1.00 65.38 89 PRO A CA 1
ATOM 664 C C . PRO A 1 89 ? 30.272 -2.355 -76.014 1.00 65.38 89 PRO A C 1
ATOM 666 O O . PRO A 1 89 ? 30.907 -1.334 -75.712 1.00 65.38 89 PRO A O 1
ATOM 669 N N . PRO A 1 90 ? 30.722 -3.599 -75.760 1.00 64.94 90 PRO A N 1
ATOM 670 C CA . PRO A 1 90 ? 32.077 -3.805 -75.278 1.00 64.94 90 PRO A CA 1
ATOM 671 C C . PRO A 1 90 ? 32.982 -2.955 -76.170 1.00 64.94 90 PRO A C 1
ATOM 673 O O . PRO A 1 90 ? 32.802 -3.016 -77.396 1.00 64.94 90 PRO A O 1
ATOM 676 N N . PRO A 1 91 ? 33.878 -2.108 -75.613 1.00 61.62 91 PRO A N 1
ATOM 677 C CA . PRO A 1 91 ? 34.894 -1.508 -76.456 1.00 61.62 91 PRO A CA 1
ATOM 678 C C . PRO A 1 91 ? 35.467 -2.680 -77.249 1.00 61.62 91 PRO A C 1
ATOM 680 O O . PRO A 1 91 ? 35.722 -3.727 -76.630 1.00 61.62 91 PRO A O 1
ATOM 683 N N . PRO A 1 92 ? 35.500 -2.575 -78.594 1.00 61.34 92 PRO A N 1
ATOM 684 C CA . PRO A 1 92 ? 35.901 -3.685 -79.442 1.00 61.34 92 PRO A CA 1
ATOM 685 C C . PRO A 1 92 ? 37.150 -4.264 -78.807 1.00 61.34 92 PRO A C 1
ATOM 687 O O . PRO A 1 92 ? 37.954 -3.455 -78.320 1.00 61.34 92 PRO A O 1
ATOM 690 N N . PRO A 1 93 ? 37.279 -5.605 -78.715 1.00 56.41 93 PRO A N 1
ATOM 691 C CA . PRO A 1 93 ? 38.486 -6.192 -78.175 1.00 56.41 93 PRO A CA 1
ATOM 692 C C . PRO A 1 93 ? 39.609 -5.403 -78.817 1.00 56.41 93 PRO A C 1
ATOM 694 O O . PRO A 1 93 ? 39.685 -5.316 -80.049 1.00 56.41 93 PRO A O 1
ATOM 697 N N . PHE A 1 94 ? 40.387 -4.708 -77.985 1.00 46.62 94 PHE A N 1
ATOM 698 C CA . PHE A 1 94 ? 41.698 -4.279 -78.398 1.00 46.62 94 PHE A CA 1
ATOM 699 C C . PHE A 1 94 ? 42.386 -5.613 -78.623 1.00 46.62 94 PHE A C 1
ATOM 701 O O . PHE A 1 94 ? 43.034 -6.155 -77.737 1.00 46.62 94 PHE A O 1
ATOM 708 N N . CYS A 1 95 ? 42.136 -6.205 -79.792 1.00 43.88 95 CYS A N 1
ATOM 709 C CA . CYS A 1 95 ? 43.086 -7.027 -80.462 1.00 43.88 95 CYS A CA 1
ATOM 710 C C . CYS A 1 95 ? 44.311 -6.127 -80.393 1.00 43.88 95 CYS A C 1
ATOM 712 O O . CYS A 1 95 ? 44.269 -5.054 -81.017 1.00 43.88 95 CYS A O 1
ATOM 714 N N . PRO A 1 96 ? 45.348 -6.454 -79.593 1.00 48.78 96 PRO A N 1
ATOM 715 C CA . PRO A 1 96 ? 46.649 -5.913 -79.928 1.00 48.78 96 PRO A CA 1
ATOM 716 C C . PRO A 1 96 ? 46.731 -6.215 -81.413 1.00 48.78 96 PRO A C 1
ATOM 718 O O . PRO A 1 96 ? 46.525 -7.370 -81.797 1.00 48.78 96 PRO A O 1
ATOM 721 N N . ARG A 1 97 ? 46.767 -5.176 -82.256 1.00 54.03 97 ARG A N 1
ATOM 722 C CA . ARG A 1 97 ? 46.891 -5.396 -83.688 1.00 54.03 97 ARG A CA 1
ATOM 723 C C . ARG A 1 97 ? 48.193 -6.162 -83.777 1.00 54.03 97 ARG A C 1
ATOM 725 O O . ARG A 1 97 ? 49.255 -5.563 -83.655 1.00 54.03 97 ARG A O 1
ATOM 732 N N . SER A 1 98 ? 48.101 -7.486 -83.866 1.00 54.03 98 SER A N 1
ATOM 733 C CA . SER A 1 98 ? 49.178 -8.331 -84.311 1.00 54.03 98 SER A CA 1
ATOM 734 C C . SER A 1 98 ? 49.454 -7.732 -85.665 1.00 54.03 98 SER A C 1
ATOM 736 O O . SER A 1 98 ? 48.608 -7.822 -86.563 1.00 54.03 98 SER A O 1
ATOM 738 N N . LEU A 1 99 ? 50.518 -6.925 -85.702 1.00 58.06 99 LEU A N 1
ATOM 739 C CA . LEU A 1 99 ? 51.006 -6.257 -86.891 1.00 58.06 99 LEU A CA 1
ATOM 740 C C . LEU A 1 99 ? 50.848 -7.272 -88.010 1.00 58.06 99 LEU A C 1
ATOM 742 O O . LEU A 1 99 ? 51.346 -8.379 -87.817 1.00 58.06 99 LEU A O 1
ATOM 746 N N . PRO A 1 100 ? 50.071 -6.975 -89.066 1.00 53.97 100 PRO A N 1
ATOM 747 C CA . PRO A 1 100 ? 49.721 -7.977 -90.058 1.00 53.97 100 PRO A CA 1
ATOM 748 C C . PRO A 1 100 ? 51.006 -8.672 -90.495 1.00 53.97 100 PRO A C 1
ATOM 750 O O . PRO A 1 100 ? 51.893 -8.017 -91.052 1.00 53.97 100 PRO A O 1
ATOM 753 N N . ASP A 1 101 ? 51.134 -9.950 -90.123 1.00 52.19 101 ASP A N 1
ATOM 754 C CA . ASP A 1 101 ? 52.315 -10.765 -90.383 1.00 52.19 101 ASP A CA 1
ATOM 755 C C . ASP A 1 101 ? 52.492 -10.781 -91.902 1.00 52.19 101 ASP A C 1
ATOM 757 O O . ASP A 1 101 ? 51.743 -11.433 -92.626 1.00 52.19 101 ASP A O 1
ATOM 761 N N . GLY A 1 102 ? 53.411 -9.946 -92.392 1.00 58.00 102 GLY A N 1
ATOM 762 C CA . GLY A 1 102 ? 53.692 -9.785 -93.818 1.00 58.00 102 GLY A CA 1
ATOM 763 C C . GLY A 1 102 ? 53.514 -8.391 -94.434 1.00 58.00 102 GLY A C 1
ATOM 764 O O . GLY A 1 102 ? 53.832 -8.254 -95.610 1.00 58.00 102 GLY A O 1
ATOM 765 N N . LEU A 1 103 ? 53.074 -7.344 -93.714 1.00 55.47 103 LEU A N 1
ATOM 766 C CA . LEU A 1 103 ? 52.893 -5.998 -94.315 1.00 55.47 103 LEU A CA 1
ATOM 767 C C . LEU A 1 103 ? 54.014 -4.980 -94.045 1.00 55.47 103 LEU A C 1
ATOM 769 O O . LEU A 1 103 ? 53.900 -3.814 -94.424 1.00 55.47 103 LEU A O 1
ATOM 773 N N . TRP A 1 104 ? 55.119 -5.397 -93.429 1.00 60.88 104 TRP A N 1
ATOM 774 C CA . TRP A 1 104 ? 56.319 -4.564 -93.384 1.00 60.88 104 TRP A CA 1
ATOM 775 C C . TRP A 1 104 ? 57.039 -4.685 -94.724 1.00 60.88 104 TRP A C 1
ATOM 777 O O . TRP A 1 104 ? 57.897 -5.547 -94.901 1.00 60.88 104 TRP A O 1
ATOM 787 N N . SER A 1 105 ? 56.656 -3.853 -95.694 1.00 57.75 105 SER A N 1
ATOM 788 C CA . SER A 1 105 ? 57.423 -3.745 -96.937 1.00 57.75 105 SER A CA 1
ATOM 789 C C . SER A 1 105 ? 58.887 -3.417 -96.608 1.00 57.75 105 SER A C 1
ATOM 791 O O . SER A 1 105 ? 59.154 -2.677 -95.660 1.00 57.75 105 SER A O 1
ATOM 793 N N . SER A 1 106 ? 59.841 -3.915 -97.402 1.00 61.34 106 SER A N 1
ATOM 794 C CA . SER A 1 106 ? 61.276 -3.612 -97.235 1.00 61.34 106 SER A CA 1
ATOM 795 C C . SER A 1 106 ? 61.612 -2.108 -97.332 1.00 61.34 106 SER A C 1
ATOM 797 O O . SER A 1 106 ? 62.760 -1.734 -97.113 1.00 61.34 106 SER A O 1
ATOM 799 N N . ALA A 1 107 ? 60.632 -1.259 -97.672 1.00 63.16 107 ALA A N 1
ATOM 800 C CA . ALA A 1 107 ? 60.733 0.196 -97.729 1.00 63.16 107 ALA A CA 1
ATOM 801 C C . ALA A 1 107 ? 60.444 0.895 -96.386 1.00 63.16 107 ALA A C 1
ATOM 803 O O . ALA A 1 107 ? 60.666 2.097 -96.278 1.00 63.16 107 ALA A O 1
ATOM 804 N N . PHE A 1 108 ? 59.961 0.172 -95.368 1.00 61.44 108 PHE A N 1
ATOM 805 C CA . PHE A 1 108 ? 59.828 0.710 -94.014 1.00 61.44 108 PHE A CA 1
ATOM 806 C C . PHE A 1 108 ? 61.171 0.630 -93.288 1.00 61.44 108 PHE A C 1
ATOM 808 O O . PHE A 1 108 ? 61.677 -0.460 -93.002 1.00 61.44 108 PHE A O 1
ATOM 815 N N . CYS A 1 109 ? 61.739 1.787 -92.957 1.00 66.81 109 CYS A N 1
ATOM 816 C CA . CYS A 1 109 ? 62.971 1.863 -92.188 1.00 66.81 109 CYS A CA 1
ATOM 817 C C . CYS A 1 109 ? 62.688 1.529 -90.715 1.00 66.81 109 CYS A C 1
ATOM 819 O O . CYS A 1 109 ? 61.600 1.775 -90.195 1.00 66.81 109 CYS A O 1
ATOM 821 N N . LEU A 1 110 ? 63.686 1.004 -89.995 1.00 73.81 110 LEU A N 1
ATOM 822 C CA . LEU A 1 110 ? 63.581 0.730 -88.552 1.00 73.81 110 LEU A CA 1
ATOM 823 C C . LEU A 1 110 ? 63.117 1.968 -87.749 1.00 73.81 110 LEU A C 1
ATOM 825 O O . LEU A 1 110 ? 62.450 1.819 -86.729 1.00 73.81 110 LEU A O 1
ATOM 829 N N . GLY A 1 111 ? 63.411 3.178 -88.240 1.00 74.50 111 GLY A N 1
ATOM 830 C CA . GLY A 1 111 ? 62.946 4.440 -87.657 1.00 74.50 111 GLY A CA 1
ATOM 831 C C . GLY A 1 111 ? 61.421 4.587 -87.620 1.00 74.50 111 GLY A C 1
ATOM 832 O O . GLY A 1 111 ? 60.887 4.993 -86.593 1.00 74.50 111 GLY A O 1
ATOM 833 N N . ASP A 1 112 ? 60.708 4.170 -88.669 1.00 76.06 112 ASP A N 1
ATOM 834 C CA . ASP A 1 112 ? 59.245 4.302 -88.747 1.00 76.06 112 ASP A CA 1
ATOM 835 C C . ASP A 1 112 ? 58.533 3.325 -87.793 1.00 76.06 112 ASP A C 1
ATOM 837 O O . ASP A 1 112 ? 57.507 3.649 -87.195 1.00 76.06 112 ASP A O 1
ATOM 841 N N . LYS A 1 113 ? 59.129 2.139 -87.580 1.00 71.25 113 LYS A N 1
ATOM 842 C CA . LYS A 1 113 ? 58.722 1.173 -86.539 1.00 71.25 113 LYS A CA 1
ATOM 843 C C . LYS A 1 113 ? 58.816 1.765 -85.140 1.00 71.25 113 LYS A C 1
ATOM 845 O O . LYS A 1 113 ? 57.914 1.586 -84.325 1.00 71.25 113 LYS A O 1
ATOM 850 N N . ILE A 1 114 ? 59.937 2.424 -84.858 1.00 75.88 114 ILE A N 1
ATOM 851 C CA . ILE A 1 114 ? 60.200 3.027 -83.551 1.00 75.88 114 ILE A CA 1
ATOM 852 C C . ILE A 1 114 ? 59.235 4.193 -83.322 1.00 75.88 114 ILE A C 1
ATOM 854 O O . ILE A 1 114 ? 58.662 4.284 -82.242 1.00 75.88 114 ILE A O 1
ATOM 858 N N . TYR A 1 115 ? 58.996 5.022 -84.340 1.00 72.62 115 TYR A N 1
ATOM 859 C CA . TYR A 1 115 ? 58.097 6.171 -84.252 1.00 72.62 115 TYR A CA 1
ATOM 860 C C . TYR A 1 115 ? 56.643 5.765 -83.953 1.00 72.62 115 TYR A C 1
ATOM 862 O O . TYR A 1 115 ? 56.050 6.269 -83.004 1.00 72.62 115 TYR A O 1
ATOM 870 N N . PHE A 1 116 ? 56.094 4.775 -84.669 1.00 72.38 116 PHE A N 1
ATOM 871 C CA . PHE A 1 116 ? 54.726 4.296 -84.422 1.00 72.38 116 PHE A CA 1
ATOM 872 C C . PHE A 1 116 ? 54.559 3.660 -83.027 1.00 72.38 116 PHE A C 1
ATOM 874 O O . PHE A 1 116 ? 53.566 3.897 -82.342 1.00 72.38 116 PHE A O 1
ATOM 881 N N . ASN A 1 117 ? 55.560 2.901 -82.563 1.00 72.69 117 ASN A N 1
ATOM 882 C CA . ASN A 1 117 ? 55.554 2.338 -81.209 1.00 72.69 117 ASN A CA 1
ATOM 883 C C . ASN A 1 117 ? 55.720 3.414 -80.118 1.00 72.69 117 ASN A C 1
ATOM 885 O O . ASN A 1 117 ? 55.218 3.231 -79.007 1.00 72.69 117 ASN A O 1
ATOM 889 N N . MET A 1 118 ? 56.420 4.519 -80.404 1.00 72.62 118 MET A N 1
ATOM 890 C CA . MET A 1 118 ? 56.505 5.663 -79.490 1.00 72.62 118 MET A CA 1
ATOM 891 C C . MET A 1 118 ? 55.147 6.357 -79.337 1.00 72.62 118 MET A C 1
ATOM 893 O O . MET A 1 118 ? 54.749 6.620 -78.203 1.00 72.62 118 MET A O 1
ATOM 897 N N . ASP A 1 119 ? 54.401 6.566 -80.426 1.00 75.69 119 ASP A N 1
ATOM 898 C CA . ASP A 1 119 ? 53.051 7.150 -80.373 1.00 75.69 119 ASP A CA 1
ATOM 899 C C . ASP A 1 119 ? 52.070 6.275 -79.569 1.00 75.69 119 ASP A C 1
ATOM 901 O O . ASP A 1 119 ? 51.264 6.785 -78.784 1.00 75.69 119 ASP A O 1
ATOM 905 N N . ASP A 1 120 ? 52.153 4.948 -79.703 1.00 75.44 120 ASP A N 1
ATOM 906 C CA . ASP A 1 120 ? 51.368 4.012 -78.887 1.00 75.44 120 ASP A CA 1
ATOM 907 C C . ASP A 1 120 ? 51.731 4.108 -77.395 1.00 75.44 120 ASP A C 1
ATOM 909 O O . ASP A 1 120 ? 50.841 4.231 -76.548 1.00 75.44 120 ASP A O 1
ATOM 913 N N . ALA A 1 121 ? 53.025 4.163 -77.065 1.00 77.00 121 ALA A N 1
ATOM 914 C CA . ALA A 1 121 ? 53.490 4.326 -75.687 1.00 77.00 121 ALA A CA 1
ATOM 915 C C . ALA A 1 121 ? 53.075 5.679 -75.069 1.00 77.00 121 ALA A C 1
ATOM 917 O O . ALA A 1 121 ? 52.755 5.760 -73.877 1.00 77.00 121 ALA A O 1
ATOM 918 N N . GLU A 1 122 ? 53.042 6.754 -75.860 1.00 79.56 122 GLU A N 1
ATOM 919 C CA . GLU A 1 122 ? 52.575 8.069 -75.413 1.00 79.56 122 GLU A CA 1
ATOM 920 C C . GLU A 1 122 ? 51.054 8.112 -75.191 1.00 79.56 122 GLU A C 1
ATOM 922 O O . GLU A 1 122 ? 50.592 8.682 -74.191 1.00 79.56 122 GLU A O 1
ATOM 927 N N . ARG A 1 123 ? 50.264 7.443 -76.045 1.00 80.19 123 ARG A N 1
ATOM 928 C CA . ARG A 1 123 ? 48.815 7.259 -75.829 1.00 80.19 123 ARG A CA 1
ATOM 929 C C . ARG A 1 123 ? 48.520 6.442 -74.571 1.00 80.19 123 ARG A C 1
ATOM 931 O O . ARG A 1 123 ? 47.636 6.809 -73.783 1.00 80.19 123 ARG A O 1
ATOM 938 N N . ASP A 1 124 ? 49.292 5.387 -74.332 1.00 86.44 124 ASP A N 1
ATOM 939 C CA . ASP A 1 124 ? 49.176 4.568 -73.126 1.00 86.44 124 ASP A CA 1
ATOM 940 C C . ASP A 1 124 ? 49.517 5.367 -71.865 1.00 86.44 124 ASP A C 1
ATOM 942 O O . ASP A 1 124 ? 48.807 5.275 -70.862 1.00 86.44 124 ASP A O 1
ATOM 946 N N . LYS A 1 125 ? 50.524 6.246 -71.918 1.00 89.69 125 LYS A N 1
ATOM 947 C CA . LYS A 1 125 ? 50.878 7.143 -70.806 1.00 89.69 125 LYS A CA 1
ATOM 948 C C . LYS A 1 125 ? 49.736 8.094 -70.430 1.00 89.69 125 LYS A C 1
ATOM 950 O O . LYS A 1 125 ? 49.463 8.280 -69.240 1.00 89.69 125 LYS A O 1
ATOM 955 N N . GLY A 1 126 ? 49.047 8.683 -71.410 1.00 89.50 126 GLY A N 1
ATOM 956 C CA . GLY A 1 126 ? 47.872 9.533 -71.165 1.00 89.50 126 GLY A CA 1
ATOM 957 C C . GLY A 1 126 ? 46.715 8.762 -70.517 1.00 89.50 126 GLY A C 1
ATOM 958 O O . GLY A 1 126 ? 46.108 9.216 -69.539 1.00 89.50 126 GLY A O 1
ATOM 959 N N . THR A 1 127 ? 46.470 7.545 -71.000 1.00 91.69 127 THR A N 1
ATOM 960 C CA . THR A 1 127 ? 45.458 6.632 -70.449 1.00 91.69 127 THR A CA 1
ATOM 961 C C . THR A 1 127 ? 45.807 6.179 -69.028 1.00 91.69 127 THR A C 1
ATOM 963 O O . THR A 1 127 ? 44.948 6.150 -68.148 1.00 91.69 127 THR A O 1
ATOM 966 N N . LEU A 1 128 ? 47.073 5.864 -68.754 1.00 94.19 128 LEU A N 1
ATOM 967 C CA . LEU A 1 128 ? 47.543 5.496 -67.418 1.00 94.19 128 LEU A CA 1
ATOM 968 C C . LEU A 1 128 ? 47.427 6.665 -66.434 1.00 94.19 128 LEU A C 1
ATOM 970 O O . LEU A 1 128 ? 46.974 6.469 -65.307 1.00 94.19 128 LEU A O 1
ATOM 974 N N . LYS A 1 129 ? 47.760 7.890 -66.859 1.00 95.19 129 LYS A N 1
ATOM 975 C CA . LYS A 1 129 ? 47.628 9.093 -66.022 1.00 95.19 129 LYS A CA 1
ATOM 976 C C . LYS A 1 129 ? 46.176 9.351 -65.610 1.00 95.19 129 LYS A C 1
ATOM 978 O O . LYS A 1 129 ? 45.922 9.629 -64.440 1.00 95.19 129 LYS A O 1
ATOM 983 N N . THR A 1 130 ? 45.227 9.241 -66.539 1.00 95.06 130 THR A N 1
ATOM 984 C CA . THR A 1 130 ? 43.796 9.423 -66.230 1.00 95.06 130 THR A CA 1
ATOM 985 C C . THR A 1 130 ? 43.265 8.311 -65.328 1.00 95.06 130 THR A C 1
ATOM 987 O O . THR A 1 130 ? 42.594 8.599 -64.340 1.00 95.06 130 THR A O 1
ATOM 990 N N . LYS A 1 131 ? 43.634 7.047 -65.583 1.00 96.00 131 LYS A N 1
ATOM 991 C CA . LYS A 1 131 ? 43.309 5.922 -64.690 1.00 96.00 131 LYS A CA 1
ATOM 992 C C . LYS A 1 131 ? 43.850 6.138 -63.274 1.00 96.00 131 LYS A C 1
ATOM 994 O O . LYS A 1 131 ? 43.120 5.909 -62.315 1.00 96.00 131 LYS A O 1
ATOM 999 N N . LEU A 1 132 ? 45.084 6.627 -63.137 1.00 95.81 132 LEU A N 1
ATOM 1000 C CA . LEU A 1 132 ? 45.690 6.943 -61.842 1.00 95.81 132 LEU A CA 1
ATOM 1001 C C . LEU A 1 132 ? 44.935 8.063 -61.113 1.00 95.81 132 LEU A C 1
ATOM 1003 O O . LEU A 1 132 ? 44.656 7.945 -59.922 1.00 95.81 132 LEU A O 1
ATOM 1007 N N . GLN A 1 133 ? 44.569 9.134 -61.821 1.00 96.44 133 GLN A N 1
ATOM 1008 C CA . GLN A 1 133 ? 43.779 10.228 -61.249 1.00 96.44 133 GLN A CA 1
ATOM 1009 C C . GLN A 1 133 ? 42.393 9.755 -60.792 1.00 96.44 133 GLN A C 1
ATOM 1011 O O . GLN A 1 133 ? 41.967 10.104 -59.692 1.00 96.44 133 GLN A O 1
ATOM 1016 N N . ASN A 1 134 ? 41.730 8.912 -61.587 1.00 96.94 134 ASN A N 1
ATOM 1017 C CA . ASN A 1 134 ? 40.439 8.324 -61.233 1.00 96.94 134 ASN A CA 1
ATOM 1018 C C . ASN A 1 134 ? 40.549 7.412 -60.006 1.00 96.94 134 ASN A C 1
ATOM 1020 O O . ASN A 1 134 ? 39.750 7.538 -59.082 1.00 96.94 134 ASN A O 1
ATOM 1024 N N . ALA A 1 135 ? 41.558 6.538 -59.956 1.00 97.00 135 ALA A N 1
ATOM 1025 C CA . ALA A 1 135 ? 41.802 5.673 -58.802 1.00 97.00 135 ALA A CA 1
ATOM 1026 C C . ALA A 1 135 ? 42.062 6.491 -57.527 1.00 97.00 135 ALA A C 1
ATOM 1028 O O . ALA A 1 135 ? 41.555 6.170 -56.454 1.00 97.00 135 ALA A O 1
ATOM 1029 N N . HIS A 1 136 ? 42.800 7.594 -57.644 1.00 97.69 136 HIS A N 1
ATOM 1030 C CA . HIS A 1 136 ? 43.050 8.494 -56.526 1.00 97.69 136 HIS A CA 1
ATOM 1031 C C . HIS A 1 136 ? 41.783 9.235 -56.059 1.00 97.69 136 HIS A C 1
ATOM 1033 O O . HIS A 1 136 ? 41.585 9.404 -54.856 1.00 97.69 136 HIS A O 1
ATOM 1039 N N . ALA A 1 137 ? 40.905 9.654 -56.977 1.00 97.38 137 ALA A N 1
ATOM 1040 C CA . ALA A 1 137 ? 39.607 10.234 -56.624 1.00 97.38 137 ALA A CA 1
ATOM 1041 C C . ALA A 1 137 ? 38.714 9.218 -55.891 1.00 97.38 137 ALA A C 1
ATOM 1043 O O . ALA A 1 137 ? 38.195 9.525 -54.820 1.00 97.38 137 ALA A O 1
ATOM 1044 N N . GLN A 1 138 ? 38.635 7.983 -56.397 1.00 97.69 138 GLN A N 1
ATOM 1045 C CA . GLN A 1 138 ? 37.889 6.896 -55.754 1.00 97.69 138 GLN A CA 1
ATOM 1046 C C . GLN A 1 138 ? 38.424 6.572 -54.356 1.00 97.69 138 GLN A C 1
ATOM 1048 O O . GLN A 1 138 ? 37.643 6.369 -53.429 1.00 97.69 138 GLN A O 1
ATOM 1053 N N . LEU A 1 139 ? 39.748 6.567 -54.170 1.00 97.56 139 LEU A N 1
ATOM 1054 C CA . LEU A 1 139 ? 40.350 6.356 -52.854 1.00 97.56 139 LEU A CA 1
ATOM 1055 C C . LEU A 1 139 ? 39.934 7.453 -51.864 1.00 97.56 139 LEU A C 1
ATOM 1057 O O . LEU A 1 139 ? 39.579 7.148 -50.728 1.00 97.56 139 LEU A O 1
ATOM 1061 N N . LYS A 1 140 ? 39.925 8.723 -52.289 1.00 98.44 140 LYS A N 1
ATOM 1062 C CA . LYS A 1 140 ? 39.478 9.841 -51.443 1.00 98.44 140 LYS A CA 1
ATOM 1063 C C . LYS A 1 140 ? 38.010 9.717 -51.049 1.00 98.44 140 LYS A C 1
ATOM 1065 O O . LYS A 1 140 ? 37.683 9.891 -49.878 1.00 98.44 140 LYS A O 1
ATOM 1070 N N . GLU A 1 141 ? 37.142 9.388 -52.000 1.00 97.75 141 GLU A N 1
ATOM 1071 C CA . GLU A 1 141 ? 35.723 9.141 -51.726 1.00 97.75 141 GLU A CA 1
ATOM 1072 C C . GLU A 1 141 ? 35.539 7.965 -50.759 1.00 97.75 141 GLU A C 1
ATOM 1074 O O . GLU A 1 141 ? 34.780 8.074 -49.797 1.00 97.75 141 GLU A O 1
ATOM 1079 N N . SER A 1 142 ? 36.294 6.879 -50.950 1.00 98.19 142 SER A N 1
ATOM 1080 C CA . SER A 1 142 ? 36.268 5.715 -50.061 1.00 98.19 142 SER A CA 1
ATOM 1081 C C . SER A 1 142 ? 36.726 6.051 -48.640 1.00 98.19 142 SER A C 1
ATOM 1083 O O . SER A 1 142 ? 36.146 5.537 -47.687 1.00 98.19 142 SER A O 1
ATOM 1085 N N . ILE A 1 143 ? 37.737 6.910 -48.472 1.00 98.25 143 ILE A N 1
ATOM 1086 C CA . ILE A 1 143 ? 38.204 7.357 -47.149 1.00 98.25 143 ILE A CA 1
ATOM 1087 C C . ILE A 1 143 ? 37.115 8.173 -46.443 1.00 98.25 143 ILE A C 1
ATOM 1089 O O . ILE A 1 143 ? 36.828 7.931 -45.271 1.00 98.25 143 ILE A O 1
ATOM 1093 N N . ILE A 1 144 ? 36.468 9.104 -47.153 1.0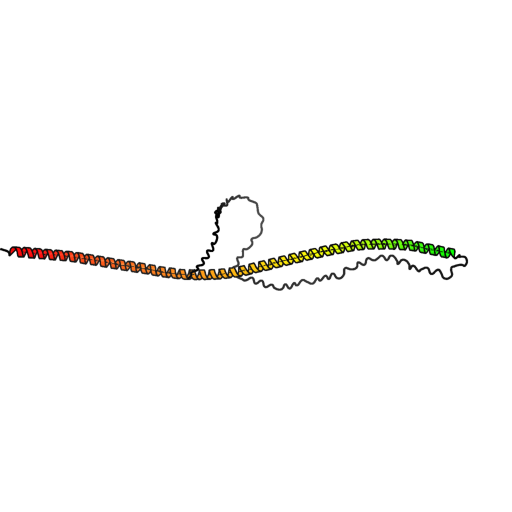0 98.25 144 ILE A N 1
ATOM 1094 C CA . ILE A 1 144 ? 35.373 9.913 -46.596 1.00 98.25 144 ILE A CA 1
ATOM 1095 C C . ILE A 1 144 ? 34.195 9.015 -46.206 1.00 98.25 144 ILE A C 1
ATOM 1097 O O . ILE A 1 144 ? 33.664 9.138 -45.101 1.00 98.25 144 ILE A O 1
ATOM 1101 N N . ALA A 1 145 ? 33.810 8.083 -47.080 1.00 97.81 145 ALA A N 1
ATOM 1102 C CA . ALA A 1 145 ? 32.740 7.133 -46.804 1.00 97.81 145 ALA A CA 1
ATOM 1103 C C . ALA A 1 145 ? 33.060 6.250 -45.587 1.00 97.81 145 ALA A C 1
ATOM 1105 O O . ALA A 1 145 ? 32.190 6.040 -44.741 1.00 97.81 145 ALA A O 1
ATOM 1106 N N . HIS A 1 146 ? 34.306 5.780 -45.454 1.00 97.88 146 HIS A N 1
ATOM 1107 C CA . HIS A 1 146 ? 34.723 4.988 -44.299 1.00 97.88 146 HIS A CA 1
ATOM 1108 C C . HIS A 1 146 ? 34.676 5.803 -43.003 1.00 97.88 146 HIS A C 1
ATOM 1110 O O . HIS A 1 146 ? 34.127 5.317 -42.016 1.00 97.88 146 HIS A O 1
ATOM 1116 N N . SER A 1 147 ? 35.164 7.046 -43.014 1.00 98.31 147 SER A N 1
ATOM 1117 C CA . SER A 1 147 ? 35.099 7.939 -41.852 1.00 98.31 147 SER A CA 1
ATOM 1118 C C . SER A 1 147 ? 33.652 8.204 -41.413 1.00 98.31 147 SER A C 1
ATOM 1120 O O . SER A 1 147 ? 33.338 8.116 -40.227 1.00 98.31 147 SER A O 1
ATOM 1122 N N . GLN A 1 148 ? 32.736 8.438 -42.359 1.00 98.44 148 GLN A N 1
ATOM 1123 C CA . GLN A 1 148 ? 31.308 8.588 -42.051 1.00 98.44 148 GLN A CA 1
ATOM 1124 C C . GLN A 1 148 ? 30.687 7.297 -41.505 1.00 98.44 148 GLN A C 1
ATOM 1126 O O . GLN A 1 148 ? 29.821 7.351 -40.633 1.00 98.44 148 GLN A O 1
ATOM 1131 N N . CYS A 1 149 ? 31.097 6.137 -42.024 1.00 98.38 149 CYS A N 1
ATOM 1132 C CA . CYS A 1 149 ? 30.636 4.844 -41.530 1.00 98.38 149 CYS A CA 1
ATOM 1133 C C . CYS A 1 149 ? 31.115 4.588 -40.094 1.00 98.38 149 CYS A C 1
ATOM 1135 O O . CYS A 1 149 ? 30.328 4.140 -39.266 1.00 98.38 149 CYS A O 1
ATOM 1137 N N . GLU A 1 150 ? 32.373 4.910 -39.791 1.00 98.31 150 GLU A N 1
ATOM 1138 C CA . GLU A 1 150 ? 32.945 4.780 -38.449 1.00 98.31 150 GLU A CA 1
ATOM 1139 C C . GLU A 1 150 ? 32.251 5.715 -37.452 1.00 98.31 150 GLU A C 1
ATOM 1141 O O . GLU A 1 150 ? 31.923 5.298 -36.344 1.00 98.31 150 GLU A O 1
ATOM 1146 N N . GLN A 1 151 ? 31.954 6.958 -37.848 1.00 98.62 151 GLN A N 1
ATOM 1147 C CA . GLN A 1 151 ? 31.212 7.881 -36.989 1.00 98.62 151 GLN A CA 1
ATOM 1148 C C . GLN A 1 151 ? 29.805 7.358 -36.688 1.00 98.62 151 GLN A C 1
ATOM 1150 O O . GLN A 1 151 ? 29.419 7.278 -35.528 1.00 98.62 151 GLN A O 1
ATOM 1155 N N . LYS A 1 152 ? 29.069 6.912 -37.714 1.00 98.25 152 LYS A N 1
ATOM 1156 C CA . LYS A 1 152 ? 27.741 6.311 -37.515 1.00 98.25 152 LYS A CA 1
ATOM 1157 C C . LYS A 1 152 ? 27.801 5.092 -36.602 1.00 98.25 152 LYS A C 1
ATOM 1159 O O . LYS A 1 152 ? 26.892 4.891 -35.807 1.00 98.25 152 LYS A O 1
ATOM 1164 N N . GLN A 1 153 ? 28.846 4.273 -36.719 1.00 98.44 153 GLN A N 1
ATOM 1165 C CA . GLN A 1 153 ? 29.039 3.135 -35.828 1.00 98.44 153 GLN A CA 1
ATOM 1166 C C . GLN A 1 153 ? 29.177 3.592 -34.368 1.00 98.44 153 GLN A C 1
ATOM 1168 O O . GLN A 1 153 ? 28.491 3.039 -33.512 1.00 98.44 153 GLN A O 1
ATOM 1173 N N . LYS A 1 154 ? 29.987 4.623 -34.094 1.00 98.69 154 LYS A N 1
ATOM 1174 C CA . LYS A 1 154 ? 30.132 5.201 -32.746 1.00 98.69 154 LYS A CA 1
ATOM 1175 C C . LYS A 1 154 ? 28.808 5.751 -32.213 1.00 98.69 154 LYS A C 1
ATOM 1177 O O . LYS A 1 154 ? 28.436 5.428 -31.090 1.00 98.69 154 LYS A O 1
ATOM 1182 N N . ASP A 1 155 ? 28.063 6.485 -33.038 1.00 98.44 155 ASP A N 1
ATOM 1183 C CA . ASP A 1 155 ? 26.754 7.034 -32.659 1.00 98.44 155 ASP A CA 1
ATOM 1184 C C . ASP A 1 155 ? 25.753 5.910 -32.302 1.00 98.44 155 ASP A C 1
ATOM 1186 O O . ASP A 1 155 ? 24.993 6.009 -31.338 1.00 98.44 155 ASP A O 1
ATOM 1190 N N . PHE A 1 156 ? 25.761 4.796 -33.049 1.00 98.44 156 PHE A N 1
ATOM 1191 C CA . PHE A 1 156 ? 24.934 3.627 -32.726 1.00 98.44 156 PHE A CA 1
ATOM 1192 C C . PHE A 1 156 ? 25.382 2.919 -31.442 1.00 98.44 156 PHE A C 1
ATOM 1194 O O . PHE A 1 156 ? 24.535 2.460 -30.675 1.00 98.44 156 PHE A O 1
ATOM 1201 N N . GLU A 1 157 ? 26.687 2.806 -31.196 1.00 98.56 157 GLU A N 1
ATOM 1202 C CA . GLU A 1 157 ? 27.223 2.219 -29.964 1.00 98.56 157 GLU A CA 1
ATOM 1203 C C . GLU A 1 157 ? 26.820 3.036 -28.726 1.00 98.56 157 GLU A C 1
ATOM 1205 O O . GLU A 1 157 ? 26.412 2.446 -27.717 1.00 98.56 157 GLU A O 1
ATOM 1210 N N . GLU A 1 158 ? 26.852 4.368 -28.825 1.00 98.69 158 GLU A N 1
ATOM 1211 C CA . GLU A 1 158 ? 26.380 5.295 -27.791 1.00 98.69 158 GLU A CA 1
ATOM 1212 C C . GLU A 1 158 ? 24.875 5.134 -27.540 1.00 98.69 158 GLU A C 1
ATOM 1214 O O . GLU A 1 158 ? 24.464 4.872 -26.407 1.00 98.69 158 GLU A O 1
ATOM 1219 N N . LEU A 1 159 ? 24.054 5.143 -28.595 1.00 98.69 159 LEU A N 1
ATOM 1220 C CA . LEU A 1 159 ? 22.606 4.944 -28.474 1.00 98.69 159 LEU A CA 1
ATOM 1221 C C . LEU A 1 159 ? 22.255 3.593 -27.826 1.00 98.69 159 LEU A C 1
ATOM 1223 O O . LEU A 1 159 ? 21.327 3.492 -27.019 1.00 98.69 159 LEU A O 1
ATOM 1227 N N . LEU A 1 160 ? 23.000 2.532 -28.147 1.00 98.50 160 LEU A N 1
ATOM 1228 C CA . LEU A 1 160 ? 22.820 1.225 -27.515 1.00 98.50 160 LEU A CA 1
ATOM 1229 C C . LEU A 1 160 ? 23.225 1.238 -26.035 1.00 98.50 160 LEU A C 1
ATOM 1231 O O . LEU A 1 160 ? 22.610 0.528 -25.235 1.00 98.50 160 LEU A O 1
ATOM 1235 N N . ALA A 1 161 ? 24.244 2.010 -25.653 1.00 98.62 161 ALA A N 1
ATOM 1236 C CA . ALA A 1 161 ? 24.623 2.185 -24.253 1.00 98.62 161 ALA A CA 1
ATOM 1237 C C . ALA A 1 161 ? 23.534 2.931 -23.467 1.00 98.62 161 ALA A C 1
ATOM 1239 O O . ALA A 1 161 ? 23.146 2.470 -22.390 1.00 98.62 161 ALA A O 1
ATOM 1240 N N . GLU A 1 162 ? 22.974 4.001 -24.032 1.00 98.69 162 GLU A N 1
ATOM 1241 C CA . GLU A 1 162 ? 21.844 4.728 -23.444 1.00 98.69 162 GLU A CA 1
ATOM 1242 C C . GLU A 1 162 ? 20.605 3.838 -23.300 1.00 98.69 162 GLU A C 1
ATOM 1244 O O . GLU A 1 162 ? 19.999 3.774 -22.227 1.00 98.69 162 GLU A O 1
ATOM 1249 N N . ALA A 1 163 ? 20.258 3.079 -24.344 1.00 98.69 163 ALA A N 1
ATOM 1250 C CA . ALA A 1 163 ? 19.129 2.153 -24.310 1.00 98.69 163 ALA A CA 1
ATOM 1251 C C . ALA A 1 163 ? 19.293 1.093 -23.206 1.00 98.69 163 ALA A C 1
ATOM 1253 O O . ALA A 1 163 ? 18.344 0.817 -22.466 1.00 98.69 163 ALA A O 1
ATOM 1254 N N . ARG A 1 164 ? 20.501 0.529 -23.045 1.00 98.75 164 ARG A N 1
ATOM 1255 C CA . ARG A 1 164 ? 20.812 -0.396 -21.940 1.00 98.75 164 ARG A CA 1
ATOM 1256 C C . ARG A 1 164 ? 20.629 0.270 -20.580 1.00 98.75 164 ARG A C 1
ATOM 1258 O O . ARG A 1 164 ? 19.964 -0.300 -19.716 1.00 98.75 164 ARG A O 1
ATOM 1265 N N . HIS A 1 165 ? 21.138 1.488 -20.411 1.00 98.75 165 HIS A N 1
ATOM 1266 C CA . HIS A 1 165 ? 21.005 2.229 -19.160 1.00 98.75 165 HIS A CA 1
ATOM 1267 C C . HIS A 1 165 ? 19.536 2.508 -18.793 1.00 98.75 165 HIS A C 1
ATOM 1269 O O . HIS A 1 165 ? 19.124 2.310 -17.646 1.00 98.75 165 HIS A O 1
ATOM 1275 N N . ILE A 1 166 ? 18.713 2.907 -19.768 1.00 98.75 166 ILE A N 1
ATOM 1276 C CA . ILE A 1 166 ? 17.274 3.125 -19.564 1.00 98.75 166 ILE A CA 1
ATOM 1277 C C . ILE A 1 166 ? 16.589 1.823 -19.134 1.00 98.75 166 ILE A C 1
ATOM 1279 O O . ILE A 1 166 ? 15.825 1.830 -18.167 1.00 98.75 166 ILE A O 1
ATOM 1283 N N . MET A 1 167 ? 16.882 0.699 -19.797 1.00 98.50 167 MET A N 1
ATOM 1284 C CA . MET A 1 167 ? 16.307 -0.600 -19.431 1.00 98.50 167 MET A CA 1
ATOM 1285 C C . MET A 1 167 ? 16.667 -1.012 -18.000 1.00 98.50 167 MET A C 1
ATOM 1287 O O . MET A 1 167 ? 15.789 -1.449 -17.255 1.00 98.50 167 MET A O 1
ATOM 1291 N N . GLU A 1 168 ? 17.917 -0.820 -17.576 1.00 98.81 168 GLU A N 1
ATOM 1292 C CA . GLU A 1 168 ? 18.330 -1.087 -16.195 1.00 98.81 168 GLU A CA 1
ATOM 1293 C C . GLU A 1 168 ? 17.564 -0.224 -15.185 1.00 98.81 168 GLU A C 1
ATOM 1295 O O . GLU A 1 168 ? 17.117 -0.720 -14.148 1.00 98.81 168 GLU A O 1
ATOM 1300 N N . ASN A 1 169 ? 17.371 1.063 -15.475 1.00 98.69 169 ASN A N 1
ATOM 1301 C CA . ASN A 1 169 ? 16.622 1.968 -14.602 1.00 98.69 169 ASN A CA 1
ATOM 1302 C C . ASN A 1 169 ? 15.136 1.582 -14.518 1.00 98.69 169 ASN A C 1
ATOM 1304 O O . ASN A 1 169 ? 14.546 1.584 -13.430 1.00 98.69 169 ASN A O 1
ATOM 1308 N N . VAL A 1 170 ? 14.534 1.178 -15.640 1.00 98.75 170 VAL A N 1
ATOM 1309 C CA . VAL A 1 170 ? 13.161 0.652 -15.679 1.00 98.75 170 VAL A CA 1
ATOM 1310 C C . VAL A 1 170 ? 13.051 -0.636 -14.858 1.00 98.75 170 VAL A C 1
ATOM 1312 O O . VAL A 1 170 ? 12.129 -0.780 -14.059 1.00 98.75 170 VAL A O 1
ATOM 1315 N N . GLN A 1 171 ? 14.014 -1.552 -14.955 1.00 98.81 171 GLN A N 1
ATOM 1316 C CA . GLN A 1 171 ? 14.024 -2.773 -14.142 1.00 98.81 171 GLN A CA 1
ATOM 1317 C C . GLN A 1 171 ? 14.198 -2.480 -12.642 1.00 98.81 171 GLN A C 1
ATOM 1319 O O . GLN A 1 171 ? 13.480 -3.038 -11.806 1.00 98.81 171 GLN A O 1
ATOM 1324 N N . LYS A 1 172 ? 15.105 -1.567 -12.275 1.00 98.75 172 LYS A N 1
ATOM 1325 C CA . LYS A 1 172 ? 15.314 -1.143 -10.878 1.00 98.75 172 LYS A CA 1
ATOM 1326 C C . LYS A 1 172 ? 14.051 -0.521 -10.281 1.00 98.75 172 LYS A C 1
ATOM 1328 O O . LYS A 1 172 ? 13.643 -0.885 -9.180 1.00 98.75 172 LYS A O 1
ATOM 1333 N N . SER A 1 173 ? 13.403 0.383 -11.011 1.00 98.62 173 SER A N 1
ATOM 1334 C CA . SER A 1 173 ? 12.153 1.015 -10.569 1.00 98.62 173 SER A CA 1
ATOM 1335 C C . SER A 1 173 ? 10.984 0.025 -10.509 1.00 98.62 173 SER A C 1
ATOM 1337 O O . SER A 1 173 ? 10.241 0.032 -9.529 1.00 98.62 173 SER A O 1
ATOM 1339 N N . SER A 1 174 ? 10.870 -0.886 -11.480 1.00 98.62 174 SER A N 1
ATOM 1340 C CA . SER A 1 174 ? 9.872 -1.964 -11.493 1.00 98.62 174 SER A CA 1
ATOM 1341 C C . SER A 1 174 ? 10.002 -2.884 -10.273 1.00 98.62 174 SER A C 1
ATOM 1343 O O . SER A 1 174 ? 9.038 -3.094 -9.535 1.00 98.62 174 SER A O 1
ATOM 1345 N N . THR A 1 175 ? 11.214 -3.361 -9.976 1.00 98.50 175 THR A N 1
ATOM 1346 C CA . THR A 1 175 ? 11.456 -4.207 -8.794 1.00 98.50 175 THR A CA 1
ATOM 1347 C C . THR A 1 175 ? 11.233 -3.454 -7.481 1.00 98.50 175 THR A C 1
ATOM 1349 O O . THR A 1 175 ? 10.683 -4.018 -6.535 1.00 98.50 175 THR A O 1
ATOM 1352 N N . ALA A 1 176 ? 11.591 -2.168 -7.406 1.00 98.69 176 ALA A N 1
ATOM 1353 C CA . ALA A 1 176 ? 11.306 -1.334 -6.240 1.00 98.69 176 ALA A CA 1
ATOM 1354 C C . ALA A 1 176 ? 9.797 -1.133 -6.018 1.00 98.69 176 ALA A C 1
ATOM 1356 O O . ALA A 1 176 ? 9.329 -1.224 -4.881 1.00 98.69 176 ALA A O 1
ATOM 1357 N N . LEU A 1 177 ? 9.026 -0.900 -7.085 1.00 98.62 177 LEU A N 1
ATOM 1358 C CA . LEU A 1 177 ? 7.569 -0.794 -7.015 1.00 98.62 177 LEU A CA 1
ATOM 1359 C C . LEU A 1 177 ? 6.936 -2.118 -6.575 1.00 98.62 177 LEU A C 1
ATOM 1361 O O . LEU A 1 177 ? 6.056 -2.111 -5.716 1.00 98.62 177 LEU A O 1
ATOM 1365 N N . LYS A 1 178 ? 7.428 -3.249 -7.094 1.00 98.75 178 LYS A N 1
ATOM 1366 C CA . LYS A 1 178 ? 6.965 -4.582 -6.694 1.00 98.75 178 LYS A CA 1
ATOM 1367 C C . LYS A 1 178 ? 7.167 -4.833 -5.197 1.00 98.75 178 LYS A C 1
ATOM 1369 O O . LYS A 1 178 ? 6.216 -5.209 -4.524 1.00 98.75 178 LYS A O 1
ATOM 1374 N N . ARG A 1 179 ? 8.342 -4.502 -4.646 1.00 98.75 179 ARG A N 1
ATOM 1375 C CA . ARG A 1 179 ? 8.593 -4.583 -3.191 1.00 98.75 179 ARG A CA 1
ATOM 1376 C C . ARG A 1 179 ? 7.627 -3.719 -2.381 1.00 98.75 179 ARG A C 1
ATOM 1378 O O . ARG A 1 179 ? 7.123 -4.166 -1.359 1.00 98.75 179 ARG A O 1
ATOM 1385 N N . LYS A 1 180 ? 7.353 -2.485 -2.825 1.00 98.75 180 LYS A N 1
ATOM 1386 C CA . LYS A 1 180 ? 6.384 -1.604 -2.149 1.00 98.75 180 LYS A CA 1
ATOM 1387 C C . LYS A 1 180 ? 4.974 -2.188 -2.169 1.00 98.75 180 LYS A C 1
ATOM 1389 O O . LYS A 1 180 ? 4.288 -2.119 -1.156 1.00 98.75 180 LYS A O 1
ATOM 1394 N N . TYR A 1 181 ? 4.560 -2.760 -3.298 1.00 98.62 181 TYR A N 1
ATOM 1395 C CA . TYR A 1 181 ? 3.277 -3.444 -3.416 1.00 98.62 181 TYR A CA 1
ATOM 1396 C C . TYR A 1 181 ? 3.188 -4.632 -2.452 1.00 98.62 181 TYR A C 1
ATOM 1398 O O . TYR A 1 181 ? 2.234 -4.716 -1.687 1.00 98.62 181 TYR A O 1
ATOM 1406 N N . ASP A 1 182 ? 4.202 -5.499 -2.430 1.00 98.62 182 ASP A N 1
ATOM 1407 C CA . ASP A 1 182 ? 4.220 -6.677 -1.556 1.00 98.62 182 ASP A CA 1
ATOM 1408 C C . ASP A 1 182 ? 4.212 -6.273 -0.067 1.00 98.62 182 ASP A C 1
ATOM 1410 O O . ASP A 1 182 ? 3.452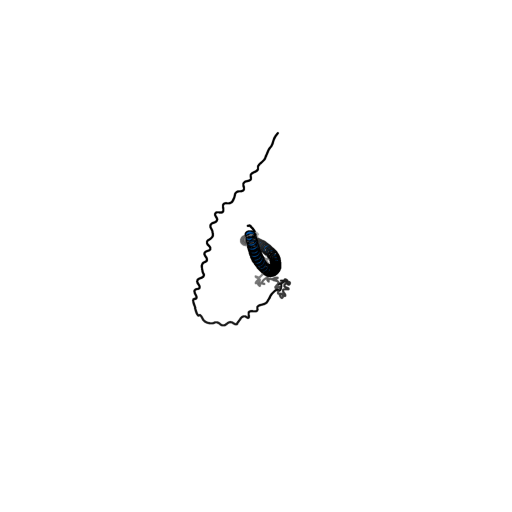 -6.830 0.723 1.00 98.62 182 ASP A O 1
ATOM 1414 N N . ASN A 1 183 ? 4.962 -5.231 0.311 1.00 98.75 183 ASN A N 1
ATOM 1415 C CA . ASN A 1 183 ? 4.928 -4.675 1.669 1.00 98.75 183 ASN A CA 1
ATOM 1416 C C . ASN A 1 183 ? 3.538 -4.141 2.047 1.00 98.75 183 ASN A C 1
ATOM 1418 O O . ASN A 1 183 ? 3.061 -4.403 3.150 1.00 98.75 183 ASN A O 1
ATOM 1422 N N . LEU A 1 184 ? 2.878 -3.415 1.138 1.00 98.75 184 LEU A N 1
ATOM 1423 C CA . LEU A 1 184 ? 1.534 -2.886 1.374 1.00 98.75 184 LEU A CA 1
ATOM 1424 C C . LEU A 1 184 ? 0.507 -4.015 1.535 1.00 98.75 184 LEU A C 1
ATOM 1426 O O . LEU A 1 184 ? -0.401 -3.902 2.353 1.00 98.75 184 LEU A O 1
ATOM 1430 N N . VAL A 1 185 ? 0.651 -5.117 0.793 1.00 98.75 185 VAL A N 1
ATOM 1431 C CA . VAL A 1 185 ? -0.199 -6.307 0.960 1.00 98.75 185 VAL A CA 1
ATOM 1432 C C . VAL A 1 185 ? -0.039 -6.894 2.365 1.00 98.75 185 VAL A C 1
ATOM 1434 O O . VAL A 1 185 ? -1.043 -7.132 3.037 1.00 98.75 185 VAL A O 1
ATOM 1437 N N . VAL A 1 186 ? 1.198 -7.046 2.849 1.00 98.69 186 VAL A N 1
ATOM 1438 C CA . VAL A 1 186 ? 1.473 -7.539 4.212 1.00 98.69 186 VAL A CA 1
ATOM 1439 C C . VAL A 1 186 ? 0.885 -6.608 5.280 1.00 98.69 186 VAL A C 1
ATOM 1441 O O . VAL A 1 186 ? 0.272 -7.074 6.243 1.00 98.69 186 VAL A O 1
ATOM 1444 N N . GLU A 1 187 ? 1.021 -5.291 5.114 1.00 98.75 187 GLU A N 1
ATOM 1445 C CA . GLU A 1 187 ? 0.442 -4.299 6.030 1.00 98.75 187 GLU A CA 1
ATOM 1446 C C . GLU A 1 187 ? -1.095 -4.337 6.030 1.00 98.75 187 GLU A C 1
ATOM 1448 O O . GLU A 1 187 ? -1.736 -4.303 7.080 1.00 98.75 187 GLU A O 1
ATOM 1453 N N . MET A 1 188 ? -1.714 -4.484 4.859 1.00 98.38 188 MET A N 1
ATOM 1454 C CA . MET A 1 188 ? -3.164 -4.632 4.746 1.00 98.38 188 MET A CA 1
ATOM 1455 C C . MET A 1 188 ? -3.674 -5.895 5.452 1.00 98.38 188 MET A C 1
ATOM 1457 O O . MET A 1 188 ? -4.730 -5.867 6.091 1.00 98.38 188 MET A O 1
ATOM 1461 N N . GLU A 1 189 ? -2.940 -7.006 5.372 1.00 98.75 189 GLU A N 1
ATOM 1462 C CA . GLU A 1 189 ? -3.271 -8.239 6.089 1.00 98.75 189 GLU A CA 1
ATOM 1463 C C . GLU A 1 189 ? -3.111 -8.100 7.608 1.00 98.75 189 GLU A C 1
ATOM 1465 O O . GLU A 1 189 ? -3.967 -8.584 8.357 1.00 98.75 189 GLU A O 1
ATOM 1470 N N . SER A 1 190 ? -2.068 -7.414 8.081 1.00 98.62 190 SER A N 1
ATOM 1471 C CA . SER A 1 190 ? -1.858 -7.184 9.516 1.00 98.62 190 SER A CA 1
ATOM 1472 C C . SER A 1 190 ? -2.947 -6.282 10.109 1.00 98.62 190 SER A C 1
ATOM 1474 O O . SER A 1 190 ? -3.555 -6.635 11.122 1.00 98.62 190 SER A O 1
ATOM 1476 N N . LEU A 1 191 ? -3.304 -5.189 9.425 1.00 98.62 191 LEU A N 1
ATOM 1477 C CA . LEU A 1 191 ? -4.408 -4.309 9.820 1.00 98.62 191 LEU A CA 1
ATOM 1478 C C . LEU A 1 191 ? -5.751 -5.043 9.835 1.00 98.62 191 LEU A C 1
ATOM 1480 O O . LEU A 1 191 ? -6.595 -4.790 10.700 1.00 98.62 191 LEU A O 1
ATOM 1484 N N . ARG A 1 192 ? -5.962 -5.986 8.909 1.00 98.69 192 ARG A N 1
ATOM 1485 C CA . ARG A 1 192 ? -7.165 -6.826 8.894 1.00 98.69 192 ARG A CA 1
ATOM 1486 C C . ARG A 1 192 ? -7.271 -7.689 10.151 1.00 98.69 192 ARG A C 1
ATOM 1488 O O . ARG A 1 192 ? -8.369 -7.782 10.700 1.00 98.69 192 ARG A O 1
ATOM 1495 N N . LYS A 1 193 ? -6.161 -8.279 10.612 1.00 98.69 193 LYS A N 1
ATOM 1496 C CA . LYS A 1 193 ? -6.107 -9.073 11.853 1.00 98.69 193 LYS A CA 1
ATOM 1497 C C . LYS A 1 193 ? -6.410 -8.211 13.079 1.00 98.69 193 LYS A C 1
ATOM 1499 O O . LYS A 1 193 ? -7.340 -8.527 13.814 1.00 98.69 193 LYS A O 1
ATOM 1504 N N . VAL A 1 194 ? -5.753 -7.057 13.216 1.00 98.69 194 VAL A N 1
ATOM 1505 C CA . VAL A 1 194 ? -6.016 -6.106 14.317 1.00 98.69 194 VAL A CA 1
ATOM 1506 C C . VAL A 1 194 ? -7.481 -5.653 14.332 1.00 98.69 194 VAL A C 1
ATOM 1508 O O . VAL A 1 194 ? -8.119 -5.575 15.378 1.00 98.69 194 VAL A O 1
ATOM 1511 N N . ASN A 1 195 ? -8.075 -5.401 13.163 1.00 98.31 195 ASN A N 1
ATOM 1512 C CA . ASN A 1 195 ? -9.488 -5.031 13.067 1.00 98.31 195 ASN A CA 1
ATOM 1513 C C . ASN A 1 195 ? -10.420 -6.175 13.519 1.00 98.31 195 ASN A C 1
ATOM 1515 O O . ASN A 1 195 ? -11.429 -5.931 14.183 1.00 98.31 195 ASN A O 1
ATOM 1519 N N . GLN A 1 196 ? -10.091 -7.429 13.194 1.00 98.62 196 GLN A N 1
ATOM 1520 C CA . GLN A 1 196 ? -10.825 -8.597 13.695 1.00 98.62 196 GLN A CA 1
ATOM 1521 C C . GLN A 1 196 ? -10.709 -8.735 15.220 1.00 98.62 196 GLN A C 1
ATOM 1523 O O . GLN A 1 196 ? -11.724 -8.957 15.879 1.00 98.62 196 GLN A O 1
ATOM 1528 N N . GLU A 1 197 ? -9.519 -8.529 15.783 1.00 98.56 197 GLU A N 1
ATOM 1529 C CA . GLU A 1 197 ? -9.286 -8.531 17.233 1.00 98.56 197 GLU A CA 1
ATOM 1530 C C . GLU A 1 197 ? -10.086 -7.427 17.935 1.00 98.56 197 GLU A C 1
ATOM 1532 O O . GLU A 1 197 ? -10.835 -7.701 18.870 1.00 98.56 197 GLU A O 1
ATOM 1537 N N . HIS A 1 198 ? -10.037 -6.189 17.434 1.00 98.62 198 HIS A N 1
ATOM 1538 C CA . HIS A 1 198 ? -10.835 -5.085 17.972 1.00 98.62 198 HIS A CA 1
ATOM 1539 C C . HIS A 1 198 ? -12.337 -5.381 17.925 1.00 98.62 198 HIS A C 1
ATOM 1541 O O . HIS A 1 198 ? -13.057 -5.085 18.880 1.00 98.62 198 HIS A O 1
ATOM 1547 N N . LYS A 1 199 ? -12.830 -5.997 16.844 1.00 98.75 199 LYS A N 1
ATOM 1548 C CA . LYS A 1 199 ? -14.230 -6.435 16.758 1.00 98.75 199 LYS A CA 1
ATOM 1549 C C . LYS A 1 199 ? -14.566 -7.464 17.836 1.00 98.75 199 LYS A C 1
ATOM 1551 O O . LYS A 1 199 ? -15.619 -7.334 18.460 1.00 98.75 199 LYS A O 1
ATOM 1556 N N . ALA A 1 200 ? -13.692 -8.441 18.080 1.00 98.69 200 ALA A N 1
ATOM 1557 C CA . ALA A 1 200 ? -13.880 -9.430 19.139 1.00 98.69 200 ALA A CA 1
ATOM 1558 C C . ALA A 1 200 ? -13.916 -8.770 20.530 1.00 98.69 200 ALA A C 1
ATOM 1560 O O . ALA A 1 200 ? -14.853 -9.005 21.296 1.00 98.69 200 ALA A O 1
ATOM 1561 N N . THR A 1 201 ? -12.983 -7.859 20.818 1.00 98.62 201 THR A N 1
ATOM 1562 C CA . THR A 1 201 ? -12.951 -7.091 22.074 1.00 98.62 201 THR A CA 1
ATOM 1563 C C . THR A 1 201 ? -14.220 -6.262 22.269 1.00 98.62 201 THR A C 1
ATOM 1565 O O . THR A 1 201 ? -14.804 -6.270 23.350 1.00 98.62 201 THR A O 1
ATOM 1568 N N . ILE A 1 202 ? -14.713 -5.593 21.220 1.00 98.69 202 ILE A N 1
ATOM 1569 C CA . ILE A 1 202 ? -15.973 -4.834 21.275 1.00 98.69 202 ILE A CA 1
ATOM 1570 C C . ILE A 1 202 ? -17.157 -5.749 21.613 1.00 98.69 202 ILE A C 1
ATOM 1572 O O . ILE A 1 202 ? -18.040 -5.349 22.373 1.00 98.69 202 ILE A O 1
ATOM 1576 N N . VAL A 1 203 ? -17.208 -6.962 21.055 1.00 98.75 203 VAL A N 1
ATOM 1577 C CA . VAL A 1 203 ? -18.262 -7.935 21.379 1.00 98.75 203 VAL A CA 1
ATOM 1578 C C . VAL A 1 203 ? -18.169 -8.367 22.845 1.00 98.75 203 VAL A C 1
ATOM 1580 O O . VAL A 1 203 ? -19.194 -8.346 23.524 1.00 98.75 203 VAL A O 1
ATOM 1583 N N . SER A 1 204 ? -16.970 -8.665 23.356 1.00 98.62 204 SER A N 1
ATOM 1584 C CA . SER A 1 204 ? -16.766 -9.010 24.772 1.00 98.62 204 SER A CA 1
ATOM 1585 C C . SER A 1 204 ? -17.217 -7.881 25.702 1.00 98.62 204 SER A C 1
ATOM 1587 O O . SER A 1 204 ? -18.064 -8.087 26.566 1.00 98.62 204 SER A O 1
ATOM 1589 N N . LEU A 1 205 ? -16.762 -6.650 25.451 1.00 98.56 205 LEU A N 1
ATOM 1590 C CA . LEU A 1 205 ? -17.139 -5.480 26.251 1.00 98.56 205 LEU A CA 1
ATOM 1591 C C . LEU A 1 205 ? -18.648 -5.200 26.228 1.00 98.56 205 LEU A C 1
ATOM 1593 O O . LEU A 1 205 ? -19.210 -4.702 27.203 1.00 98.56 205 LEU A O 1
ATOM 1597 N N . LYS A 1 206 ? -19.343 -5.508 25.126 1.00 98.56 206 LYS A N 1
ATOM 1598 C CA . LYS A 1 206 ? -20.812 -5.422 25.080 1.00 98.56 206 LYS A CA 1
ATOM 1599 C C . LYS A 1 206 ? -21.469 -6.438 26.011 1.00 98.56 206 LYS A C 1
ATOM 1601 O O . LYS A 1 206 ? -22.463 -6.101 26.655 1.00 98.56 206 LYS A O 1
ATOM 1606 N N . VAL A 1 207 ? -20.939 -7.658 26.089 1.00 98.62 207 VAL A N 1
ATOM 1607 C CA . VAL A 1 207 ? -21.422 -8.678 27.030 1.00 98.62 207 VAL A CA 1
ATOM 1608 C C . VAL A 1 207 ? -21.191 -8.215 28.468 1.00 98.62 207 VAL A C 1
ATOM 1610 O O . VAL A 1 207 ? -22.144 -8.216 29.247 1.00 98.62 207 VAL A O 1
ATOM 1613 N N . ASP A 1 208 ? -19.998 -7.717 28.786 1.00 98.50 208 ASP A N 1
ATOM 1614 C CA . ASP A 1 208 ? -19.656 -7.225 30.128 1.00 98.50 208 ASP A CA 1
ATOM 1615 C C . ASP A 1 208 ? -20.511 -6.020 30.549 1.00 98.50 208 ASP A C 1
ATOM 1617 O O . ASP A 1 208 ? -21.012 -5.942 31.670 1.00 98.50 208 ASP A O 1
ATOM 1621 N N . ASN A 1 209 ? -20.787 -5.093 29.631 1.00 98.50 209 ASN A N 1
ATOM 1622 C CA . ASN A 1 209 ? -21.713 -3.994 29.905 1.00 98.50 209 ASN A CA 1
ATOM 1623 C C . ASN A 1 209 ? -23.132 -4.499 30.204 1.00 98.50 209 ASN A C 1
ATOM 1625 O O . ASN A 1 209 ? -23.808 -3.983 31.098 1.00 98.50 209 ASN A O 1
ATOM 1629 N N . ASN A 1 210 ? -23.594 -5.531 29.495 1.00 98.50 210 ASN A N 1
ATOM 1630 C CA . ASN A 1 210 ? -24.903 -6.127 29.752 1.00 98.50 210 ASN A CA 1
ATOM 1631 C C . ASN A 1 210 ? -24.961 -6.829 31.117 1.00 98.50 210 ASN A C 1
ATOM 1633 O O . ASN A 1 210 ? -25.983 -6.732 31.804 1.00 98.50 210 ASN A O 1
ATOM 1637 N N . THR A 1 211 ? -23.899 -7.527 31.531 1.00 98.56 211 THR A N 1
ATOM 1638 C CA . THR A 1 211 ? -23.835 -8.166 32.857 1.00 98.56 211 THR A CA 1
ATOM 1639 C C . THR A 1 211 ? -23.797 -7.118 33.964 1.00 98.56 211 THR A C 1
ATOM 1641 O O . THR A 1 211 ? -24.587 -7.206 34.907 1.00 98.56 211 THR A O 1
ATOM 1644 N N . LEU A 1 212 ? -22.997 -6.061 33.805 1.00 98.50 212 LEU A N 1
ATOM 1645 C CA . LEU A 1 212 ? -22.939 -4.936 34.738 1.00 98.50 212 LEU A CA 1
ATOM 1646 C C . LEU A 1 212 ? -24.305 -4.257 34.883 1.00 98.50 212 LEU A C 1
ATOM 1648 O O . LEU A 1 212 ? -24.747 -3.980 35.998 1.00 98.50 212 LEU A O 1
ATOM 1652 N N . MET A 1 213 ? -25.034 -4.054 33.784 1.00 98.19 213 MET A N 1
ATOM 1653 C CA . MET A 1 213 ? -26.384 -3.485 33.830 1.00 98.19 213 MET A CA 1
ATOM 1654 C C . MET A 1 213 ? -27.385 -4.365 34.590 1.00 98.19 213 MET A C 1
ATOM 1656 O O . MET A 1 213 ? -28.260 -3.831 35.276 1.00 98.19 213 MET A O 1
ATOM 1660 N N . LYS A 1 214 ? -27.269 -5.698 34.511 1.00 98.00 214 LYS A N 1
ATOM 1661 C CA . LYS A 1 214 ? -28.084 -6.621 35.323 1.00 98.00 214 LYS A CA 1
ATOM 1662 C C . LYS A 1 214 ? -27.718 -6.523 36.804 1.00 98.00 214 LYS A C 1
ATOM 1664 O O . LYS A 1 214 ? -28.609 -6.356 37.633 1.00 98.00 214 LYS A O 1
ATOM 1669 N N . LEU A 1 215 ? -26.424 -6.545 37.130 1.00 97.94 215 LEU A N 1
ATOM 1670 C CA . LEU A 1 215 ? -25.946 -6.405 38.509 1.00 97.94 215 LEU A CA 1
ATOM 1671 C C . LEU A 1 215 ? -26.378 -5.074 39.128 1.00 97.94 215 LEU A C 1
ATOM 1673 O O . LEU A 1 215 ? -26.889 -5.057 40.243 1.00 97.94 215 LEU A O 1
ATOM 1677 N N . LYS A 1 216 ? -26.275 -3.971 38.381 1.00 98.31 216 LYS A N 1
ATOM 1678 C CA . LYS A 1 216 ? -26.740 -2.648 38.813 1.00 98.31 216 LYS A CA 1
ATOM 1679 C C . LYS A 1 216 ? -28.232 -2.644 39.153 1.00 98.31 216 LYS A C 1
ATOM 1681 O O . LYS A 1 216 ? -28.629 -2.041 40.148 1.00 98.31 216 LYS A O 1
ATOM 1686 N N . LYS A 1 217 ? -29.067 -3.306 38.344 1.00 97.75 217 LYS A N 1
ATOM 1687 C CA . LYS A 1 217 ? -30.508 -3.434 38.623 1.00 97.75 217 LYS A CA 1
ATOM 1688 C C . LYS A 1 217 ? -30.755 -4.217 39.911 1.00 97.75 217 LYS A C 1
ATOM 1690 O O . LYS A 1 217 ? -31.515 -3.738 40.746 1.00 97.75 217 LYS A O 1
ATOM 1695 N N . ASN A 1 218 ? -30.076 -5.351 40.080 1.00 97.31 218 ASN A N 1
ATOM 1696 C CA . ASN A 1 218 ? -30.196 -6.191 41.274 1.00 97.31 218 ASN A CA 1
ATOM 1697 C C . ASN A 1 218 ? -29.726 -5.451 42.536 1.00 97.31 218 ASN A C 1
ATOM 1699 O O . ASN A 1 218 ? -30.383 -5.506 43.567 1.00 97.31 218 ASN A O 1
ATOM 1703 N N . PHE A 1 219 ? -28.630 -4.697 42.452 1.00 97.69 219 PHE A N 1
ATOM 1704 C CA . PHE A 1 219 ? -28.156 -3.881 43.569 1.00 97.69 219 PHE A CA 1
ATOM 1705 C C . PHE A 1 219 ? -29.163 -2.779 43.933 1.00 97.69 219 PHE A C 1
ATOM 1707 O O . PHE A 1 219 ? -29.448 -2.538 45.100 1.00 97.69 219 PHE A O 1
ATOM 1714 N N . GLY A 1 220 ? -29.778 -2.146 42.930 1.00 96.88 220 GLY A N 1
ATOM 1715 C CA . GLY A 1 220 ? -30.833 -1.161 43.164 1.00 96.88 220 GLY A CA 1
ATOM 1716 C C . GLY A 1 220 ? -32.100 -1.751 43.796 1.00 96.88 220 GLY A C 1
ATOM 1717 O O . GLY A 1 220 ? -32.815 -1.039 44.503 1.00 96.88 220 GLY A O 1
ATOM 1718 N N . THR A 1 221 ? -32.417 -3.029 43.560 1.00 96.69 221 THR A N 1
ATOM 1719 C CA . THR A 1 221 ? -33.537 -3.698 44.242 1.00 96.69 221 THR A CA 1
ATOM 1720 C C . THR A 1 221 ? -33.182 -4.054 45.681 1.00 96.69 221 THR A C 1
ATOM 1722 O O . THR A 1 221 ? -33.955 -3.715 46.577 1.00 96.69 221 THR A O 1
ATOM 1725 N N . THR A 1 222 ? -31.997 -4.622 45.919 1.00 96.12 222 THR A N 1
ATOM 1726 C CA . THR A 1 222 ? -31.549 -4.985 47.273 1.00 96.12 222 THR A CA 1
ATOM 1727 C C . THR A 1 222 ? -31.368 -3.755 48.165 1.00 96.12 222 THR A C 1
ATOM 1729 O O . THR A 1 222 ? -31.767 -3.773 49.327 1.00 96.12 222 THR A O 1
ATOM 1732 N N . GLU A 1 223 ? -30.869 -2.638 47.627 1.00 97.19 223 GLU A N 1
ATOM 1733 C CA . GLU A 1 223 ? -30.754 -1.371 48.362 1.00 97.19 223 GLU A CA 1
ATOM 1734 C C . GLU A 1 223 ? -32.126 -0.864 48.843 1.00 97.19 223 GLU A C 1
ATOM 1736 O O . GLU A 1 223 ? -32.282 -0.415 49.983 1.00 97.19 223 GLU A O 1
ATOM 1741 N N . ARG A 1 224 ? -33.157 -0.959 47.993 1.00 96.31 224 ARG A N 1
ATOM 1742 C CA . ARG A 1 224 ? -34.523 -0.558 48.361 1.00 96.31 224 ARG A CA 1
ATOM 1743 C C . ARG A 1 224 ? -35.107 -1.465 49.437 1.00 96.31 224 ARG A C 1
ATOM 1745 O O . ARG A 1 224 ? -35.799 -0.962 50.319 1.00 96.31 224 ARG A O 1
ATOM 1752 N N . GLU A 1 225 ? -34.858 -2.767 49.366 1.00 96.31 225 GLU A N 1
ATOM 1753 C CA . GLU A 1 225 ? -35.303 -3.740 50.370 1.00 96.31 225 GLU A CA 1
ATOM 1754 C C . GLU A 1 225 ? -34.643 -3.481 51.726 1.00 96.31 225 GLU A C 1
ATOM 1756 O O . GLU A 1 225 ? -35.353 -3.277 52.711 1.00 96.31 225 GLU A O 1
ATOM 1761 N N . ALA A 1 226 ? -33.318 -3.323 51.758 1.00 96.81 226 ALA A N 1
ATOM 1762 C CA . ALA A 1 226 ? -32.584 -2.976 52.974 1.00 96.81 226 ALA A CA 1
ATOM 1763 C C . ALA A 1 226 ? -33.061 -1.641 53.578 1.00 96.81 226 ALA A C 1
ATOM 1765 O O . ALA A 1 226 ? -33.182 -1.493 54.796 1.00 96.81 226 ALA A O 1
ATOM 1766 N N . LYS A 1 227 ? -33.398 -0.650 52.739 1.00 97.12 227 LYS A N 1
ATOM 1767 C CA . LYS A 1 227 ? -33.960 0.627 53.205 1.00 97.12 227 LYS A CA 1
ATOM 1768 C C . LYS A 1 227 ? -35.349 0.458 53.826 1.00 97.12 227 LYS A C 1
ATOM 1770 O O . LYS A 1 227 ? -35.641 1.112 54.830 1.00 97.12 227 LYS A O 1
ATOM 1775 N N . LYS A 1 228 ? -36.202 -0.403 53.259 1.00 97.00 228 LYS A N 1
ATOM 1776 C CA . LYS A 1 228 ? -37.511 -0.740 53.843 1.00 97.00 228 LYS A CA 1
ATOM 1777 C C . LYS A 1 228 ? -37.335 -1.423 55.198 1.00 97.00 228 LYS A C 1
ATOM 1779 O O . LYS A 1 228 ? -37.943 -0.977 56.167 1.00 97.00 228 LYS A O 1
ATOM 1784 N N . GLU A 1 229 ? -36.465 -2.425 55.284 1.00 97.06 229 GLU A N 1
ATOM 1785 C CA . GLU A 1 229 ? -36.177 -3.148 56.527 1.00 97.06 229 GLU A CA 1
ATOM 1786 C C . GLU A 1 229 ? -35.639 -2.213 57.620 1.00 97.06 229 GLU A C 1
ATOM 1788 O O . GLU A 1 229 ? -36.176 -2.167 58.728 1.00 97.06 229 GLU A O 1
ATOM 1793 N N . LYS A 1 230 ? -34.667 -1.356 57.284 1.00 97.94 230 LYS A N 1
ATOM 1794 C CA . LYS A 1 230 ? -34.144 -0.322 58.189 1.00 97.94 230 LYS A CA 1
ATOM 1795 C C . LYS A 1 230 ? -35.236 0.621 58.698 1.00 97.94 230 LYS A C 1
ATOM 1797 O O . LYS A 1 230 ? -35.217 1.003 59.867 1.00 97.94 230 LYS A O 1
ATOM 1802 N N . ASN A 1 231 ? -36.174 1.026 57.844 1.00 97.62 231 ASN A N 1
ATOM 1803 C CA . ASN A 1 231 ? -37.282 1.893 58.249 1.00 97.62 231 ASN A CA 1
ATOM 1804 C C . ASN A 1 231 ? -38.259 1.178 59.195 1.00 97.62 231 ASN A C 1
ATOM 1806 O O . ASN A 1 231 ? -38.725 1.796 60.151 1.00 97.62 231 ASN A O 1
ATOM 1810 N N . ILE A 1 232 ? -38.530 -0.109 58.960 1.00 97.88 232 ILE A N 1
ATOM 1811 C CA . ILE A 1 232 ? -39.352 -0.945 59.847 1.00 97.88 232 ILE A CA 1
ATOM 1812 C C . ILE A 1 232 ? -38.677 -1.082 61.217 1.00 97.88 232 ILE A C 1
ATOM 1814 O O . ILE A 1 232 ? -39.313 -0.817 62.234 1.00 97.88 232 ILE A O 1
ATOM 1818 N N . LEU A 1 233 ? -37.383 -1.414 61.252 1.00 97.50 233 LEU A N 1
ATOM 1819 C CA . LEU A 1 233 ? -36.600 -1.508 62.489 1.00 97.50 233 LEU A CA 1
ATOM 1820 C C . LEU A 1 233 ? -36.598 -0.183 63.263 1.00 97.50 233 LEU A C 1
ATOM 1822 O O . LEU A 1 233 ? -36.845 -0.169 64.462 1.00 97.50 233 LEU A O 1
ATOM 1826 N N . ARG A 1 234 ? -36.404 0.952 62.578 1.00 97.56 234 ARG A N 1
ATOM 1827 C CA . ARG A 1 234 ? -36.484 2.286 63.203 1.00 97.56 234 ARG A CA 1
ATOM 1828 C C . ARG A 1 234 ? -37.854 2.588 63.799 1.00 97.56 234 ARG A C 1
ATOM 1830 O O . ARG A 1 234 ? -37.922 3.294 64.799 1.00 97.56 234 ARG A O 1
ATOM 1837 N N . LYS A 1 235 ? -38.932 2.116 63.168 1.00 97.94 235 LYS A N 1
ATOM 1838 C CA . LYS A 1 235 ? -40.289 2.277 63.695 1.00 97.94 235 LYS A CA 1
ATOM 1839 C C . LYS A 1 235 ? -40.460 1.467 64.984 1.00 97.94 235 LYS A C 1
ATOM 1841 O O . LYS A 1 235 ? -40.817 2.073 65.983 1.00 97.94 235 LYS A O 1
ATOM 1846 N N . LYS A 1 236 ? -40.087 0.182 64.979 1.00 97.56 236 LYS A N 1
ATOM 1847 C CA . LYS A 1 236 ? -40.134 -0.682 66.172 1.00 97.56 236 LYS A CA 1
ATOM 1848 C C . LYS A 1 236 ? -39.334 -0.108 67.340 1.00 97.56 236 LYS A C 1
ATOM 1850 O O . LYS A 1 236 ? -39.858 0.021 68.428 1.00 97.56 236 LYS A O 1
ATOM 1855 N N . VAL A 1 237 ? -38.107 0.356 67.089 1.00 98.06 237 VAL A N 1
ATOM 1856 C CA . VAL A 1 237 ? -37.271 0.978 68.134 1.00 98.06 237 VAL A CA 1
ATOM 1857 C C . VAL A 1 237 ? -37.927 2.224 68.745 1.00 98.06 237 VAL A C 1
ATOM 1859 O O . VAL A 1 237 ? -37.725 2.493 69.925 1.00 98.06 237 VAL A O 1
ATOM 1862 N N . ARG A 1 238 ? -38.698 3.005 67.973 1.00 97.38 238 ARG A N 1
ATOM 1863 C CA . ARG A 1 238 ? -39.456 4.141 68.526 1.00 97.38 238 ARG A CA 1
ATOM 1864 C C . ARG A 1 238 ? -40.640 3.681 69.367 1.00 97.38 238 ARG A C 1
ATOM 1866 O O . ARG A 1 238 ? -40.804 4.210 70.454 1.00 97.38 238 ARG A O 1
ATOM 1873 N N . GLU A 1 239 ? -41.401 2.705 68.884 1.00 97.31 239 GLU A N 1
ATOM 1874 C CA . GLU A 1 239 ? -42.530 2.117 69.620 1.00 97.31 239 GLU A CA 1
ATOM 1875 C C . GLU A 1 239 ? -42.054 1.507 70.950 1.00 97.31 239 GLU A C 1
ATOM 1877 O O . GLU A 1 239 ? -42.607 1.816 72.000 1.00 97.31 239 GLU A O 1
ATOM 1882 N N . ASP A 1 240 ? -40.959 0.741 70.931 1.00 97.56 240 ASP A N 1
ATOM 1883 C CA . ASP A 1 240 ? -40.342 0.174 72.136 1.00 97.56 240 ASP A CA 1
ATOM 1884 C C . ASP A 1 240 ? -39.856 1.273 73.094 1.00 97.56 240 ASP A C 1
ATOM 1886 O O . ASP A 1 240 ? -39.971 1.148 74.313 1.00 97.56 240 ASP A O 1
ATOM 1890 N N . LYS A 1 241 ? -39.317 2.377 72.558 1.00 98.12 241 LYS A N 1
ATOM 1891 C CA . LYS A 1 241 ? -38.883 3.525 73.363 1.00 98.12 241 LYS A CA 1
ATOM 1892 C C . LYS A 1 241 ? -40.065 4.234 74.029 1.00 98.12 241 LYS A C 1
ATOM 1894 O O . LYS A 1 241 ? -39.979 4.535 75.214 1.00 98.12 241 LYS A O 1
ATOM 1899 N N . GLU A 1 242 ? -41.141 4.488 73.289 1.00 97.31 242 GLU A N 1
ATOM 1900 C CA . GLU A 1 242 ? -42.377 5.084 73.812 1.00 97.31 242 GLU A CA 1
ATOM 1901 C C . GLU A 1 242 ? -42.980 4.199 74.912 1.00 97.31 242 GLU A C 1
ATOM 1903 O O . GLU A 1 242 ? -43.277 4.694 75.998 1.00 97.31 242 GLU A O 1
ATOM 1908 N N . LEU A 1 243 ? -43.032 2.881 74.691 1.00 97.62 243 LEU A N 1
ATOM 1909 C CA . LEU A 1 243 ? -43.485 1.912 75.690 1.00 97.62 243 LEU A CA 1
ATOM 1910 C C . LEU A 1 243 ? -42.629 1.948 76.966 1.00 97.62 243 LEU A C 1
ATOM 1912 O O . LEU A 1 243 ? -43.166 1.975 78.072 1.00 97.62 243 LEU A O 1
ATOM 1916 N N . MET A 1 244 ? -41.298 1.977 76.839 1.00 97.06 244 MET A N 1
ATOM 1917 C CA . MET A 1 244 ? -40.403 2.088 77.998 1.00 97.06 244 MET A CA 1
ATOM 1918 C C . MET A 1 244 ? -40.593 3.407 78.759 1.00 97.06 244 MET A C 1
ATOM 1920 O O . MET A 1 244 ? -40.537 3.415 79.989 1.00 97.06 244 MET A O 1
ATOM 1924 N N . GLU A 1 245 ? -40.825 4.520 78.058 1.00 97.50 245 GLU A N 1
ATOM 1925 C CA . GLU A 1 245 ? -41.114 5.814 78.684 1.00 97.50 245 GLU A CA 1
ATOM 1926 C C . GLU A 1 245 ? -42.463 5.803 79.423 1.00 97.50 245 GLU A C 1
ATOM 1928 O O . GLU A 1 245 ? -42.558 6.341 80.528 1.00 97.50 245 GLU A O 1
ATOM 1933 N N . GLU A 1 246 ? -43.497 5.177 78.855 1.00 97.12 246 GLU A N 1
ATOM 1934 C CA . GLU A 1 246 ? -44.797 4.979 79.511 1.00 97.12 246 GLU A CA 1
ATOM 1935 C C . GLU A 1 246 ? -44.679 4.102 80.760 1.00 97.12 246 GLU A C 1
ATOM 1937 O O . GLU A 1 246 ? -45.143 4.494 81.835 1.00 97.12 246 GLU A O 1
ATOM 1942 N N . MET A 1 247 ? -43.990 2.963 80.655 1.00 97.44 247 MET A N 1
ATOM 1943 C CA . MET A 1 247 ? -43.712 2.088 81.795 1.00 97.44 247 MET A CA 1
ATOM 1944 C C . MET A 1 247 ? -42.924 2.816 82.888 1.00 97.44 247 MET A C 1
ATOM 1946 O O . MET A 1 247 ? -43.275 2.729 84.063 1.00 97.44 247 MET A O 1
ATOM 1950 N N . GLY A 1 248 ? -41.887 3.576 82.522 1.00 97.81 248 GLY A N 1
ATOM 1951 C CA . GLY A 1 248 ? -41.094 4.359 83.470 1.00 97.81 248 GLY A CA 1
ATOM 1952 C C . GLY A 1 248 ? -41.935 5.388 84.230 1.00 97.81 248 GLY A C 1
ATOM 1953 O O . GLY A 1 248 ? -41.811 5.507 85.449 1.00 97.81 248 GLY A O 1
ATOM 1954 N N . LYS A 1 249 ? -42.848 6.087 83.540 1.00 97.50 249 LYS A N 1
ATOM 1955 C CA . LYS A 1 249 ? -43.801 7.014 84.176 1.00 97.50 249 LYS A CA 1
ATOM 1956 C C . LYS A 1 249 ? -44.744 6.293 85.140 1.00 97.50 249 LYS A C 1
ATOM 1958 O O . LYS A 1 249 ? -44.968 6.801 86.237 1.00 97.50 249 LYS A O 1
ATOM 1963 N N . ALA A 1 250 ? -45.272 5.129 84.755 1.00 97.12 250 ALA A N 1
ATOM 1964 C CA . ALA A 1 250 ? -46.158 4.330 85.601 1.00 97.12 250 ALA A CA 1
ATOM 1965 C C . ALA A 1 250 ? -45.454 3.863 86.886 1.00 97.12 250 ALA A C 1
ATOM 1967 O O . ALA A 1 250 ? -45.988 4.057 87.975 1.00 97.12 250 ALA A O 1
ATOM 1968 N N . ILE A 1 251 ? -44.222 3.354 86.774 1.00 97.06 251 ILE A N 1
ATOM 1969 C CA . ILE A 1 251 ? -43.411 2.928 87.925 1.00 97.06 251 ILE A CA 1
ATOM 1970 C C . ILE A 1 251 ? -43.177 4.094 88.890 1.00 97.06 251 ILE A C 1
ATOM 1972 O O . ILE A 1 251 ? -43.389 3.950 90.091 1.00 97.06 251 ILE A O 1
ATOM 1976 N N . VAL A 1 252 ? -42.764 5.260 88.380 1.00 97.25 252 VAL A N 1
ATOM 1977 C CA . VAL A 1 252 ? -42.536 6.454 89.214 1.00 97.25 252 VAL A CA 1
ATOM 1978 C C . VAL A 1 252 ? -43.830 6.905 89.894 1.00 97.25 252 VAL A C 1
ATOM 1980 O O . VAL A 1 252 ? -43.820 7.255 91.073 1.00 97.25 252 VAL A O 1
ATOM 1983 N N . TYR A 1 253 ? -44.954 6.873 89.177 1.00 96.75 253 TYR A N 1
ATOM 1984 C CA . TYR A 1 253 ? -46.260 7.226 89.726 1.00 96.75 253 TYR A CA 1
ATOM 1985 C C . TYR A 1 253 ? -46.688 6.287 90.864 1.00 96.75 253 TYR A C 1
ATOM 1987 O O . TYR A 1 253 ? -47.073 6.760 91.936 1.00 96.75 253 TYR A O 1
ATOM 1995 N N . GLU A 1 254 ? -46.583 4.971 90.664 1.00 94.94 254 GLU A N 1
ATOM 1996 C CA . GLU A 1 254 ? -46.883 3.972 91.695 1.00 94.94 254 GLU A CA 1
ATOM 1997 C C . GLU A 1 254 ? -45.948 4.095 92.904 1.00 94.94 254 GLU A C 1
ATOM 1999 O O . GLU A 1 254 ? -46.414 4.054 94.045 1.00 94.94 254 GLU A O 1
ATOM 2004 N N . HIS A 1 255 ? -44.651 4.326 92.677 1.00 95.38 255 HIS A N 1
ATOM 2005 C CA . HIS A 1 255 ? -43.686 4.594 93.746 1.00 95.38 255 HIS A CA 1
ATOM 2006 C C . HIS A 1 255 ? -44.074 5.820 94.576 1.00 95.38 255 HIS A C 1
ATOM 2008 O O . HIS A 1 255 ? -44.080 5.745 95.806 1.00 95.38 255 HIS A O 1
ATOM 2014 N N . ASN A 1 256 ? -44.442 6.929 93.928 1.00 95.50 256 ASN A N 1
ATOM 2015 C CA . ASN A 1 256 ? -44.885 8.142 94.617 1.00 95.50 256 ASN A CA 1
ATOM 2016 C C . ASN A 1 256 ? -46.158 7.888 95.434 1.00 95.50 256 ASN A C 1
ATOM 2018 O O . ASN A 1 256 ? -46.239 8.305 96.587 1.00 95.50 256 ASN A O 1
ATOM 2022 N N . GLN A 1 257 ? -47.132 7.153 94.887 1.00 92.81 257 GLN A N 1
ATOM 2023 C CA . GLN A 1 257 ? -48.317 6.759 95.653 1.00 92.81 257 GLN A CA 1
ATOM 2024 C C . GLN A 1 257 ? -47.969 5.886 96.866 1.00 92.81 257 GLN A C 1
ATOM 2026 O O . GLN A 1 257 ? -48.556 6.058 97.935 1.00 92.81 257 GLN A O 1
ATOM 2031 N N . GLY A 1 258 ? -47.049 4.931 96.709 1.00 92.44 258 GLY A N 1
ATOM 2032 C CA . GLY A 1 258 ? -46.573 4.083 97.801 1.00 92.44 258 GLY A CA 1
ATOM 2033 C C . GLY A 1 258 ? -45.889 4.891 98.906 1.00 92.44 258 GLY A C 1
ATOM 2034 O O . GLY A 1 258 ? -46.174 4.684 100.085 1.00 92.44 258 GLY A O 1
AT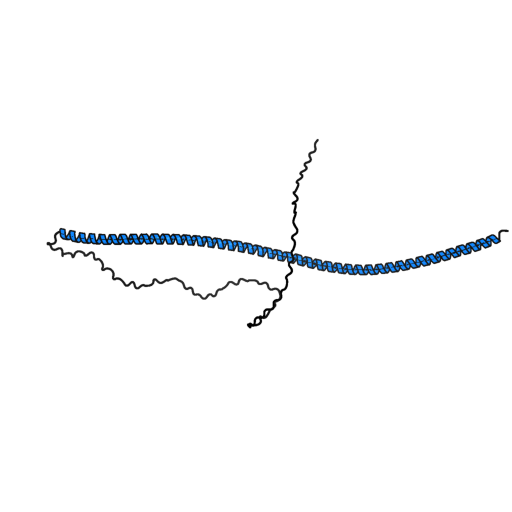OM 2035 N N . PHE A 1 259 ? -45.055 5.859 98.526 1.00 92.75 259 PHE A N 1
ATOM 2036 C CA . PHE A 1 259 ? -44.365 6.761 99.446 1.00 92.75 259 PHE A CA 1
ATOM 2037 C C . PHE A 1 259 ? -45.341 7.644 100.240 1.00 92.75 259 PHE A C 1
ATOM 2039 O O . PHE A 1 259 ? -45.280 7.688 101.467 1.00 92.75 259 PHE A O 1
ATOM 2046 N N . GLU A 1 260 ? -46.312 8.264 99.566 1.00 89.81 260 GLU A N 1
ATOM 2047 C CA . GLU A 1 260 ? -47.375 9.058 100.202 1.00 89.81 260 GLU A CA 1
ATOM 2048 C C . GLU A 1 260 ? -48.216 8.237 101.190 1.00 89.81 260 GLU A C 1
ATOM 2050 O O . GLU A 1 260 ? -48.592 8.717 102.262 1.00 89.81 260 GLU A O 1
ATOM 2055 N N . LYS A 1 261 ? -48.509 6.973 100.859 1.00 91.50 261 LYS A N 1
ATOM 2056 C CA . LYS A 1 261 ? -49.206 6.060 101.778 1.00 91.50 261 LYS A CA 1
ATOM 2057 C C . LYS A 1 261 ? -48.369 5.762 103.022 1.00 91.50 261 LYS A C 1
ATOM 2059 O O . LYS A 1 261 ? -48.935 5.715 104.111 1.00 91.50 261 LYS A O 1
ATOM 2064 N N . ALA A 1 262 ? -47.058 5.576 102.871 1.00 89.12 262 ALA A N 1
ATOM 2065 C CA . ALA A 1 262 ? -46.153 5.321 103.988 1.00 89.12 262 ALA A CA 1
ATOM 2066 C C . ALA A 1 262 ? -46.019 6.540 104.917 1.00 89.12 262 ALA A C 1
ATOM 2068 O O . ALA A 1 262 ? -46.070 6.381 106.133 1.00 89.12 262 ALA A O 1
ATOM 2069 N N . LEU A 1 263 ? -45.936 7.758 104.367 1.00 88.50 263 LEU A N 1
ATOM 2070 C CA . LEU A 1 263 ? -45.862 8.991 105.164 1.00 88.50 263 LEU A CA 1
ATOM 2071 C C . LEU A 1 263 ? -47.075 9.193 106.084 1.00 88.50 263 LEU A C 1
ATOM 2073 O O . LEU A 1 263 ? -46.921 9.706 107.186 1.00 88.50 263 LEU A O 1
ATOM 2077 N N . ARG A 1 264 ? -48.273 8.742 105.687 1.00 83.62 264 ARG A N 1
ATOM 2078 C CA . ARG A 1 264 ? -49.481 8.808 106.539 1.00 83.62 264 ARG A CA 1
ATOM 2079 C C . ARG A 1 264 ? -49.447 7.870 107.748 1.00 83.62 264 ARG A C 1
ATOM 2081 O O . ARG A 1 264 ? -50.299 7.999 108.619 1.00 83.62 264 ARG A O 1
ATOM 2088 N N . GLN A 1 265 ? -48.534 6.900 107.774 1.00 81.31 265 GLN A N 1
ATOM 2089 C CA . GLN A 1 265 ? -48.429 5.907 108.847 1.00 81.31 265 GLN A CA 1
ATOM 2090 C C . GLN A 1 265 ? -47.379 6.271 109.905 1.00 81.31 265 GLN A C 1
ATOM 2092 O O . GLN A 1 265 ? -47.244 5.542 110.884 1.00 81.31 265 GLN A O 1
ATOM 2097 N N . VAL A 1 266 ? -46.645 7.373 109.724 1.00 65.75 266 VAL A N 1
ATOM 2098 C CA . VAL A 1 266 ? -45.665 7.869 110.697 1.00 65.75 266 VAL A CA 1
ATOM 2099 C C . VAL A 1 266 ? -46.392 8.808 111.681 1.00 65.75 266 VAL A C 1
ATOM 2101 O O . VAL A 1 266 ? -46.891 9.836 111.221 1.00 65.75 266 VAL A O 1
ATOM 2104 N N . PRO A 1 267 ? -46.526 8.452 112.980 1.00 54.81 267 PRO A N 1
ATOM 2105 C CA . PRO A 1 267 ? -47.186 9.276 114.001 1.00 54.81 267 PRO A CA 1
ATOM 2106 C C . PRO A 1 267 ? -46.397 10.533 114.382 1.00 54.81 267 PRO A C 1
ATOM 2108 O O . PRO A 1 267 ? -45.146 10.488 114.324 1.00 54.81 267 PRO A O 1
#

Sequence (267 aa):
MTEKEDQGESSLPIPNVAGKAPTLNYAAPTNKNTKARTKETVATPSKIIRTPSSEMIVIETAPLHEKGKVDCALRKGMSQKSARVLMNPPPPPFCPRSLPDGLWSSAFCLGDKIYFNMDDAERDKGTLKTKLQNAHAQLKESIIAHSQCEQKQKDFEELLAEARHIMENVQKSSTALKRKYDNLVVEMESLRKVNQEHKATIVSLKVDNNTLMKLKKNFGTTEREAKKEKNILRKKVREDKELMEEMGKAIVYEHNQGFEKALRQVP